Protein AF-A0A142EC89-F1 (afdb_monomer)

pLDDT: mean 81.49, std 15.32, range [24.72, 95.94]

Foldseek 3Di:
DDPPPPDQDDVVNLVLLQQQFPDDPPVVVLCCLQQVQLCLQLVLLCLLQVDNVSSNVRSVVRNVCSVRPRSSLVSVLVSVLLVLVLLLLLLVQLLVVVVPLVDASLRSLVVSLVVGGGPVSVLSVVLSVQLPPHDLVSNVVSLVVVCVVPVLCVLSNQLSVQSSCCSHVVDGPSVSSVVSSVVSVVVVVVLVVLLVVLVVVVVVLVVVSVVVSVVSVCVCVVCDVVRCNPVANNDPVSVVVSVVVVVVNVVVVVVSSVSNSPSRPRPPPD

Sequence (270 aa):
MAKKKRQTFNLDELNAYKKAFGNPLLKKEIFVSIAGPAIVSGGYVFILTYYWWLAAIFAIVGGIYGYRVSMPMNIKRVYEQQALYERNRFINYMTQILSDPSKTVVTALGIVADRAKGEFRDNLKKLRGTLMDATPNDVTKAFHDLKEKYPNDIVFDLYLEQLVTATIEGRASMDTLKNIKSWHNSLLDKQKMFIDKKKGFSKDFRLTALIGVGIVAVLTVSLGLPKFIDYFAHFWIGWVTSLIYLGAHFHYYRRYQKQIVDDDVMEVTV

Solvent-accessible surface area (backbone atoms only — not comparable to full-atom values): 14532 Å² total; per-residue (Å²): 137,80,82,80,70,88,72,76,74,49,74,64,56,57,49,47,57,38,61,33,58,74,56,76,78,57,68,65,60,57,46,48,37,19,48,46,41,11,50,52,41,13,48,53,44,23,76,55,40,72,39,67,68,60,12,51,54,36,18,50,53,21,27,53,45,10,55,69,49,49,38,56,52,53,50,51,48,54,40,54,54,50,52,50,52,52,51,50,51,44,48,52,48,43,46,57,48,52,68,40,85,90,48,50,62,65,60,36,41,52,60,45,23,73,72,42,64,37,52,62,16,54,51,37,47,52,42,42,62,54,56,74,82,45,51,71,67,51,42,50,49,48,54,47,63,57,40,67,76,46,76,86,39,64,59,60,44,58,49,50,54,49,50,46,47,23,61,70,71,72,55,62,61,63,66,57,48,50,50,47,38,53,50,45,52,50,52,50,51,53,46,50,54,49,52,54,52,45,53,49,54,52,50,50,54,50,48,54,51,51,50,53,54,50,52,52,50,51,53,32,63,76,58,33,63,70,51,30,42,63,67,28,28,72,25,71,68,34,46,54,53,46,50,54,50,52,50,52,51,50,52,50,51,53,52,50,57,52,63,69,60,64,75,64,84,79,70,76,83,123

Organism: Listeria monocytogenes (NCBI:txid1639)

Mean predicted aligned error: 8.98 Å

Structure (mmCIF, N/CA/C/O backbone):
data_AF-A0A142EC89-F1
#
_entry.id   AF-A0A142EC89-F1
#
loop_
_atom_site.group_PDB
_atom_site.id
_atom_site.type_symbol
_atom_site.label_atom_id
_atom_site.label_alt_id
_atom_site.label_comp_id
_atom_site.label_asym_id
_atom_site.label_entity_id
_atom_site.label_seq_id
_atom_site.pdbx_PDB_ins_code
_atom_site.Cartn_x
_atom_site.Cartn_y
_atom_site.Cartn_z
_atom_site.occupancy
_atom_site.B_iso_or_equiv
_atom_site.auth_seq_id
_atom_site.auth_comp_id
_atom_site.auth_asym_id
_atom_site.auth_atom_id
_atom_site.pdbx_PDB_model_num
ATOM 1 N N . MET A 1 1 ? 14.546 -8.913 17.917 1.00 27.28 1 MET A N 1
ATOM 2 C CA . MET A 1 1 ? 14.711 -8.742 16.455 1.00 27.28 1 MET A CA 1
ATOM 3 C C . MET A 1 1 ? 14.423 -10.061 15.742 1.00 27.28 1 MET A C 1
ATOM 5 O O . MET A 1 1 ? 15.307 -10.900 15.621 1.00 27.28 1 MET A O 1
ATOM 9 N N . ALA A 1 2 ? 13.181 -10.281 15.305 1.00 24.72 2 ALA A N 1
ATOM 10 C CA . ALA A 1 2 ? 12.836 -11.445 14.494 1.00 24.72 2 ALA A CA 1
ATOM 11 C C . ALA A 1 2 ? 13.025 -11.092 13.013 1.00 24.72 2 ALA A C 1
ATOM 13 O O . ALA A 1 2 ? 12.372 -10.200 12.478 1.00 24.72 2 ALA A O 1
ATOM 14 N N . LYS A 1 3 ? 13.954 -11.782 12.351 1.00 25.41 3 LYS A N 1
ATOM 15 C CA . LYS A 1 3 ? 14.215 -11.671 10.912 1.00 25.41 3 LYS A CA 1
ATOM 16 C C . LYS A 1 3 ? 12.919 -12.043 10.172 1.00 25.41 3 LYS A C 1
ATOM 18 O O . LYS A 1 3 ? 12.597 -13.225 10.076 1.00 25.41 3 LYS A O 1
ATOM 23 N N . LYS A 1 4 ? 12.157 -11.051 9.687 1.00 29.47 4 LYS A N 1
ATOM 24 C CA . LYS A 1 4 ? 10.908 -11.245 8.925 1.00 29.47 4 LYS A CA 1
ATOM 25 C C . LYS A 1 4 ? 11.247 -12.071 7.679 1.00 29.47 4 LYS A C 1
ATOM 27 O O . LYS A 1 4 ? 11.823 -11.570 6.711 1.00 29.47 4 LYS A O 1
ATOM 32 N N . LYS A 1 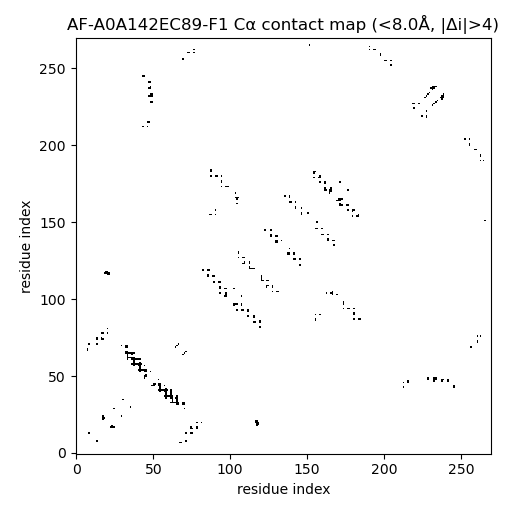5 ? 11.008 -13.384 7.759 1.00 27.16 5 LYS A N 1
ATOM 33 C CA . LYS A 1 5 ? 11.282 -14.355 6.693 1.00 27.16 5 LYS A CA 1
ATOM 34 C C . LYS A 1 5 ? 10.540 -13.857 5.451 1.00 27.16 5 LYS A C 1
ATOM 36 O O . LYS A 1 5 ? 9.360 -13.531 5.540 1.00 27.16 5 LYS A O 1
ATOM 41 N N 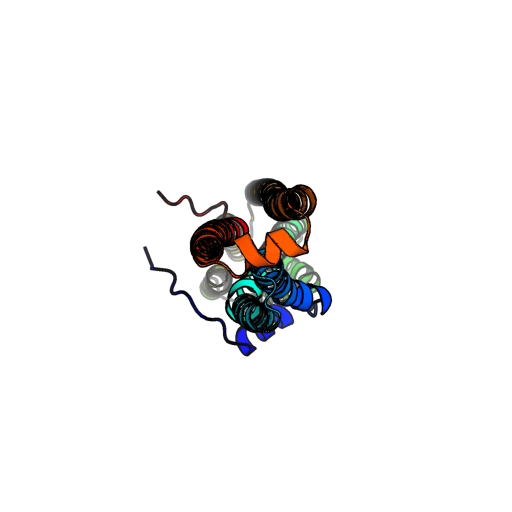. ARG A 1 6 ? 11.222 -13.758 4.305 1.00 34.22 6 ARG A N 1
ATOM 42 C CA . ARG A 1 6 ? 10.575 -13.476 3.013 1.00 34.22 6 ARG A CA 1
ATOM 43 C C . ARG A 1 6 ? 9.647 -14.647 2.684 1.00 34.22 6 ARG A C 1
ATOM 45 O O . ARG A 1 6 ? 10.067 -15.593 2.029 1.00 34.22 6 ARG A O 1
ATOM 52 N N . GLN A 1 7 ? 8.426 -14.612 3.204 1.00 37.16 7 GLN A N 1
ATOM 53 C CA . GLN A 1 7 ? 7.377 -15.555 2.850 1.00 37.16 7 GLN A CA 1
ATOM 54 C C . GLN A 1 7 ? 6.962 -15.256 1.413 1.00 37.16 7 GLN A C 1
ATOM 56 O O . GLN A 1 7 ? 6.435 -14.189 1.101 1.00 37.16 7 GLN A O 1
ATOM 61 N N . THR A 1 8 ? 7.262 -16.187 0.513 1.00 38.16 8 THR A N 1
ATOM 62 C CA . THR A 1 8 ? 6.583 -16.274 -0.776 1.00 38.16 8 THR A CA 1
ATOM 63 C C . THR A 1 8 ? 5.144 -16.665 -0.479 1.00 38.16 8 THR A C 1
ATOM 65 O O . THR A 1 8 ? 4.875 -17.836 -0.225 1.00 38.16 8 THR A O 1
ATOM 68 N N . PHE A 1 9 ? 4.258 -15.673 -0.418 1.00 47.44 9 PHE A N 1
ATOM 69 C CA . PHE A 1 9 ? 2.838 -15.888 -0.151 1.00 47.44 9 PHE A CA 1
ATOM 70 C C . PHE A 1 9 ? 2.254 -16.865 -1.170 1.00 47.44 9 PHE A C 1
ATOM 72 O O . PHE A 1 9 ? 2.438 -16.692 -2.380 1.00 47.44 9 PHE A O 1
ATOM 79 N N . ASN A 1 10 ? 1.566 -17.892 -0.675 1.00 52.81 10 ASN A N 1
ATOM 80 C CA . ASN A 1 10 ? 0.901 -18.872 -1.526 1.00 52.81 10 ASN A CA 1
ATOM 81 C C . ASN A 1 10 ? -0.405 -18.272 -2.076 1.00 52.81 10 ASN A C 1
ATOM 83 O O . ASN A 1 10 ? -1.009 -17.408 -1.435 1.00 52.81 10 ASN A O 1
ATOM 87 N N . LEU A 1 11 ? -0.853 -18.693 -3.263 1.00 53.09 11 LEU A N 1
ATOM 88 C CA . LEU A 1 11 ? -2.003 -18.075 -3.948 1.00 53.09 11 LEU A CA 1
ATOM 89 C C . LEU A 1 11 ? -3.274 -18.039 -3.080 1.00 53.09 11 LEU A C 1
ATOM 91 O O . LEU A 1 11 ? -4.076 -17.107 -3.173 1.00 53.09 11 LEU A O 1
ATOM 95 N N . ASP A 1 12 ? -3.412 -19.036 -2.210 1.00 50.81 12 ASP A N 1
ATOM 96 C CA . ASP A 1 12 ? -4.522 -19.191 -1.277 1.00 50.81 12 ASP A CA 1
ATOM 97 C C . ASP A 1 12 ? -4.475 -18.181 -0.128 1.00 50.81 12 ASP A C 1
ATOM 99 O O . ASP A 1 12 ? -5.512 -17.631 0.231 1.00 50.81 12 ASP A O 1
ATOM 103 N N . GLU A 1 13 ? -3.290 -17.838 0.384 1.00 54.75 13 GLU A N 1
ATOM 104 C CA . GLU A 1 13 ? -3.123 -16.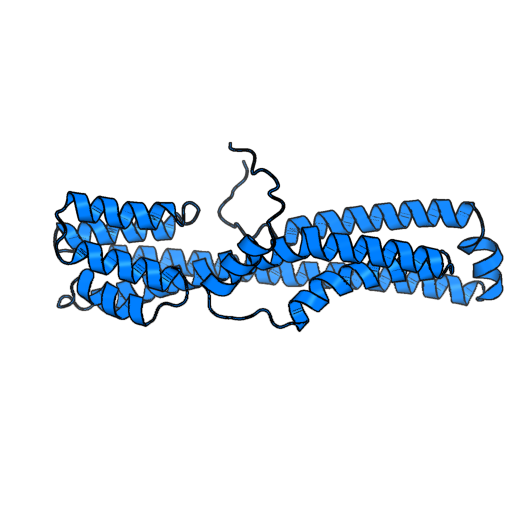770 1.381 1.00 54.75 13 GLU A CA 1
ATOM 105 C C . GLU A 1 13 ? -3.462 -15.415 0.762 1.00 54.75 13 GLU A C 1
ATOM 107 O O . GLU A 1 13 ? -4.202 -14.622 1.339 1.00 54.75 13 GLU A O 1
ATOM 112 N N . LEU A 1 14 ? -2.998 -15.171 -0.467 1.00 57.47 14 LEU A N 1
ATOM 113 C CA . LEU A 1 14 ? -3.379 -13.986 -1.233 1.00 57.47 14 LEU A CA 1
ATOM 114 C C . LEU A 1 14 ? -4.896 -13.911 -1.438 1.00 57.47 14 LEU A C 1
ATOM 116 O O . LEU A 1 14 ? -5.468 -12.828 -1.348 1.00 57.47 14 LEU A O 1
ATOM 120 N N . ASN A 1 15 ? -5.556 -15.026 -1.742 1.00 59.94 15 ASN A N 1
ATOM 121 C CA . ASN A 1 15 ? -7.008 -15.064 -1.900 1.00 59.94 15 ASN A CA 1
ATOM 122 C C . ASN A 1 15 ? -7.747 -14.915 -0.563 1.00 59.94 15 ASN A C 1
ATOM 124 O O . ASN A 1 15 ? -8.785 -14.253 -0.534 1.00 59.94 15 ASN A O 1
ATOM 128 N N . ALA A 1 16 ? -7.190 -15.421 0.537 1.00 59.16 16 ALA A N 1
ATOM 129 C CA . ALA A 1 16 ? -7.704 -15.217 1.887 1.00 59.16 16 ALA A CA 1
ATOM 130 C C . ALA A 1 16 ? -7.629 -13.739 2.304 1.00 59.16 16 ALA A C 1
ATOM 132 O O . ALA A 1 16 ? -8.653 -13.173 2.684 1.00 59.16 16 ALA A O 1
ATOM 133 N N . TYR A 1 17 ? -6.481 -13.075 2.109 1.00 60.28 17 TYR A N 1
ATOM 134 C CA . TYR A 1 17 ? -6.317 -11.635 2.366 1.00 60.28 17 TYR A CA 1
ATOM 135 C C . TYR A 1 17 ? -7.301 -10.773 1.564 1.00 60.28 17 TYR A C 1
ATOM 137 O O . TYR A 1 17 ? -7.755 -9.733 2.033 1.00 60.28 17 TYR A O 1
ATOM 145 N N . LYS A 1 18 ? -7.677 -11.206 0.357 1.00 65.06 18 LYS A N 1
ATOM 146 C CA . LYS A 1 18 ? -8.650 -10.490 -0.486 1.00 65.06 18 LYS A CA 1
ATOM 147 C C . LYS A 1 18 ? -10.091 -10.742 -0.069 1.00 65.06 18 LYS A C 1
ATOM 149 O O . LYS A 1 18 ? -10.893 -9.812 -0.031 1.00 65.06 18 LYS A O 1
ATOM 154 N N . LYS A 1 19 ? -10.433 -11.997 0.240 1.00 63.78 19 LYS A N 1
ATOM 155 C CA . LYS A 1 19 ? -11.770 -12.363 0.723 1.00 63.78 19 LYS A CA 1
ATOM 156 C C . LYS A 1 19 ? -12.063 -11.680 2.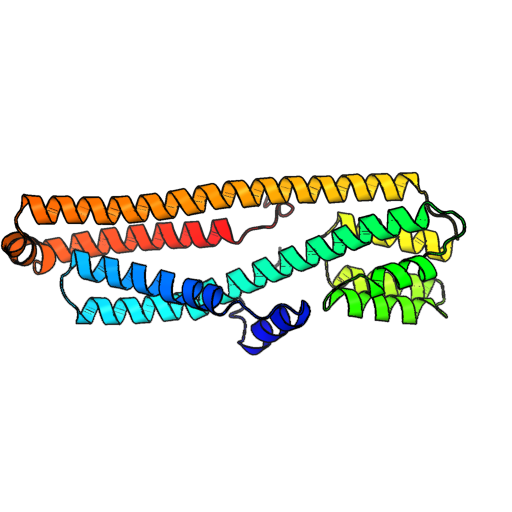059 1.00 63.78 19 LYS A C 1
ATOM 158 O O . LYS A 1 19 ? -13.199 -11.275 2.288 1.00 63.78 19 LYS A O 1
ATOM 163 N N . ALA A 1 20 ? -11.025 -11.473 2.870 1.00 62.59 20 ALA A N 1
ATOM 164 C CA . ALA A 1 20 ? -11.104 -10.836 4.172 1.00 62.59 20 ALA A CA 1
ATOM 165 C C . ALA A 1 20 ? -11.692 -9.420 4.160 1.00 62.59 20 ALA A C 1
ATOM 167 O O . ALA A 1 20 ? -12.181 -9.027 5.198 1.00 62.59 20 ALA A O 1
ATOM 168 N N . PHE A 1 21 ? -11.720 -8.655 3.060 1.00 54.59 21 PHE A N 1
ATOM 169 C CA . PHE A 1 21 ? -12.354 -7.317 3.043 1.00 54.59 21 PHE A CA 1
ATOM 170 C C . PHE A 1 21 ? -13.410 -7.116 1.944 1.00 54.59 21 PHE A C 1
ATOM 172 O O . PHE A 1 21 ? -13.897 -6.004 1.743 1.00 54.59 21 PHE A O 1
ATOM 179 N N . GLY A 1 22 ? -13.827 -8.189 1.263 1.00 52.31 22 GLY A N 1
ATOM 180 C CA . GLY A 1 22 ? -15.005 -8.186 0.383 1.00 52.31 22 GLY A CA 1
ATOM 181 C C . GLY A 1 22 ? -14.878 -7.415 -0.938 1.00 52.31 22 GLY A C 1
ATOM 182 O O . GLY A 1 22 ? -15.835 -7.399 -1.706 1.00 52.31 22 GLY A O 1
ATOM 183 N N . ASN A 1 23 ? -13.722 -6.821 -1.245 1.00 52.44 23 ASN A N 1
ATOM 184 C CA . ASN A 1 23 ? -13.476 -6.187 -2.539 1.00 52.44 23 ASN A CA 1
ATOM 185 C C . ASN A 1 23 ? -12.664 -7.134 -3.437 1.00 52.44 23 ASN A C 1
ATOM 187 O O . ASN A 1 23 ? -11.475 -7.345 -3.175 1.00 52.44 23 ASN A O 1
ATOM 191 N N . PRO A 1 24 ? -13.261 -7.721 -4.496 1.00 49.72 24 PRO A N 1
ATOM 192 C CA . PRO A 1 24 ? -12.494 -8.484 -5.467 1.00 49.72 24 PRO A CA 1
ATOM 193 C C . PRO A 1 24 ? -11.466 -7.557 -6.112 1.00 49.72 24 PRO A C 1
ATOM 195 O O . PRO A 1 24 ? -11.750 -6.390 -6.388 1.00 49.72 24 PRO A O 1
ATOM 198 N N . LEU A 1 25 ? -10.266 -8.081 -6.363 1.00 50.69 25 LEU A N 1
ATOM 199 C CA . LEU A 1 25 ? -9.259 -7.361 -7.130 1.00 50.69 25 LEU A CA 1
ATOM 200 C C . LEU A 1 25 ? -9.895 -6.838 -8.414 1.00 50.69 25 LEU A C 1
ATOM 202 O O . LEU A 1 25 ? -10.401 -7.617 -9.229 1.00 50.69 25 LEU A O 1
ATOM 206 N N . LEU A 1 26 ? -9.810 -5.527 -8.629 1.00 55.59 26 LEU A N 1
ATOM 207 C CA . LEU A 1 26 ? -9.984 -4.985 -9.964 1.00 55.59 26 LEU A CA 1
ATOM 208 C C . LEU A 1 26 ? -8.970 -5.731 -10.832 1.00 55.59 26 LEU A C 1
ATOM 210 O O . LEU A 1 26 ? -7.766 -5.593 -10.630 1.00 55.59 26 LEU A O 1
ATOM 214 N N . LYS A 1 27 ? -9.437 -6.557 -11.780 1.00 58.34 27 LYS A N 1
ATOM 215 C CA . LYS A 1 27 ? -8.577 -7.321 -12.710 1.00 58.34 27 LYS A CA 1
ATOM 216 C C . LYS A 1 27 ? -7.477 -6.435 -13.316 1.00 58.34 27 LYS A C 1
ATOM 218 O O . LYS A 1 27 ? -6.367 -6.890 -13.563 1.00 58.34 27 LYS A O 1
ATOM 223 N N . LYS A 1 28 ? -7.782 -5.141 -13.453 1.00 61.62 28 LYS A N 1
ATOM 224 C CA . LYS A 1 28 ? -6.879 -4.051 -13.821 1.00 61.62 28 LYS A CA 1
ATOM 225 C C . LYS A 1 28 ? -5.645 -3.913 -12.916 1.00 61.62 28 LYS A C 1
ATOM 227 O O . LYS A 1 28 ? -4.557 -3.748 -13.442 1.00 61.62 28 LYS A O 1
ATOM 232 N N . GLU A 1 29 ? -5.762 -3.990 -11.594 1.00 64.38 29 GLU A N 1
ATOM 233 C CA . GLU A 1 29 ? -4.625 -3.837 -10.666 1.00 64.38 29 GLU A CA 1
ATOM 234 C C . GLU A 1 29 ? -3.687 -5.049 -10.680 1.00 64.38 29 GLU A C 1
ATOM 236 O O . GLU A 1 29 ? -2.465 -4.891 -10.627 1.00 64.38 29 GLU A O 1
ATOM 241 N N . ILE A 1 30 ? -4.250 -6.254 -10.829 1.00 65.06 30 ILE A N 1
ATOM 242 C CA . ILE A 1 30 ? -3.478 -7.488 -11.055 1.00 65.06 30 ILE A CA 1
ATOM 243 C C . ILE A 1 30 ? -2.706 -7.369 -12.357 1.00 65.06 30 ILE A C 1
ATOM 245 O O . ILE A 1 30 ? -1.495 -7.575 -12.396 1.00 65.06 30 ILE A O 1
ATOM 249 N N . PHE A 1 31 ? -3.429 -7.008 -13.416 1.00 69.44 31 PHE A N 1
ATOM 250 C CA . PHE A 1 31 ? -2.867 -6.877 -14.741 1.00 69.44 31 PHE A CA 1
ATOM 251 C C . PHE A 1 31 ? -1.752 -5.834 -14.745 1.00 69.44 31 PHE A C 1
ATOM 253 O O . PHE A 1 31 ? -0.667 -6.127 -15.215 1.00 69.44 31 PHE A O 1
ATOM 260 N N . VAL A 1 32 ? -1.946 -4.668 -14.125 1.00 71.12 32 VAL A N 1
ATOM 261 C CA . VAL A 1 32 ? -0.910 -3.625 -14.035 1.00 71.12 32 VAL A CA 1
ATOM 262 C C . VAL A 1 32 ? 0.303 -4.078 -13.210 1.00 71.12 32 VAL A C 1
ATOM 264 O O . VAL A 1 32 ? 1.432 -3.762 -13.583 1.00 71.12 32 VAL A O 1
ATOM 267 N N . SER A 1 33 ? 0.108 -4.849 -12.136 1.00 70.38 33 SER A N 1
ATOM 268 C CA . SER A 1 33 ? 1.210 -5.340 -11.287 1.00 70.38 33 SER A CA 1
ATOM 269 C C . SER A 1 33 ? 2.085 -6.402 -11.969 1.00 70.38 33 SER A C 1
ATOM 271 O O . SER A 1 33 ? 3.240 -6.572 -11.587 1.00 70.38 33 SER A O 1
ATOM 273 N N . ILE A 1 34 ? 1.557 -7.101 -12.980 1.00 80.06 34 ILE A N 1
ATOM 274 C CA . ILE A 1 34 ? 2.273 -8.135 -13.748 1.00 80.06 34 ILE A CA 1
ATOM 275 C C . ILE A 1 34 ? 2.753 -7.585 -15.097 1.00 80.06 34 ILE A C 1
ATOM 277 O O . ILE A 1 34 ? 3.928 -7.704 -15.440 1.00 80.06 34 ILE A O 1
ATOM 281 N N . ALA A 1 35 ? 1.857 -6.943 -15.848 1.00 81.44 35 ALA A N 1
ATOM 282 C CA . ALA A 1 35 ? 2.141 -6.377 -17.159 1.00 81.44 35 ALA A CA 1
ATOM 283 C C . ALA A 1 35 ? 3.092 -5.181 -17.071 1.00 81.44 35 ALA A C 1
ATOM 285 O O . ALA A 1 35 ? 3.926 -5.022 -17.950 1.00 81.44 35 ALA A O 1
ATOM 286 N N . GLY A 1 36 ? 3.025 -4.366 -16.011 1.00 82.25 36 GLY A N 1
ATOM 287 C CA . GLY A 1 36 ? 3.939 -3.237 -15.822 1.00 82.25 36 GLY A CA 1
ATOM 288 C C . GLY A 1 36 ? 5.411 -3.672 -15.830 1.00 82.25 36 GLY A C 1
ATOM 289 O O . GLY A 1 36 ? 6.158 -3.230 -16.701 1.00 82.25 36 GLY A O 1
ATOM 290 N N . PRO A 1 37 ? 5.834 -4.574 -14.924 1.00 84.75 37 PRO A N 1
ATOM 291 C CA . PRO A 1 37 ? 7.187 -5.126 -14.931 1.00 84.75 37 PRO A CA 1
ATOM 292 C C . PRO A 1 37 ? 7.567 -5.820 -16.244 1.00 84.75 37 PRO A C 1
ATOM 294 O O . PRO A 1 37 ? 8.690 -5.629 -16.696 1.00 84.75 37 PRO A O 1
ATOM 297 N N . ALA A 1 38 ? 6.648 -6.565 -16.872 1.00 87.00 38 ALA A N 1
ATOM 298 C CA . ALA A 1 38 ? 6.894 -7.255 -18.143 1.00 87.00 38 ALA A CA 1
ATOM 299 C C . ALA A 1 38 ? 7.124 -6.295 -19.324 1.00 87.00 38 ALA A C 1
ATOM 301 O O . ALA A 1 38 ? 8.046 -6.488 -20.113 1.00 87.00 38 ALA A O 1
ATOM 302 N N . ILE A 1 39 ? 6.302 -5.247 -19.442 1.00 86.69 39 ILE A N 1
ATOM 303 C CA . ILE A 1 39 ? 6.414 -4.233 -20.500 1.00 86.69 39 ILE A CA 1
ATOM 304 C C . ILE A 1 39 ? 7.692 -3.422 -20.309 1.00 86.69 39 ILE A C 1
ATOM 306 O O . ILE A 1 39 ? 8.400 -3.170 -21.278 1.00 86.69 39 ILE A O 1
ATOM 310 N N . VAL A 1 40 ? 8.012 -3.034 -19.072 1.00 86.25 40 VAL A N 1
ATOM 311 C CA . VAL A 1 40 ? 9.234 -2.275 -18.785 1.00 86.25 40 VAL A CA 1
ATOM 312 C C . VAL A 1 40 ? 10.467 -3.126 -19.089 1.00 86.25 40 VAL A C 1
ATOM 314 O O . VAL A 1 40 ? 11.337 -2.673 -19.826 1.00 86.25 40 VAL A O 1
ATOM 317 N N . SER A 1 41 ? 10.545 -4.367 -18.595 1.00 87.94 41 SER A N 1
ATOM 318 C CA . SER A 1 41 ? 11.715 -5.223 -18.832 1.00 87.94 41 SER A CA 1
ATOM 319 C C . SER A 1 41 ? 11.880 -5.593 -20.307 1.00 87.94 41 SER A C 1
ATOM 321 O O . SER A 1 41 ? 12.971 -5.439 -20.852 1.00 87.94 41 SER A O 1
ATOM 323 N N . GLY A 1 42 ? 10.807 -6.036 -20.966 1.00 90.25 42 GLY A N 1
ATOM 324 C CA . GLY A 1 42 ? 10.833 -6.393 -22.383 1.00 90.25 42 GLY A CA 1
ATOM 325 C C . GLY A 1 42 ? 11.086 -5.187 -23.283 1.00 90.25 42 GLY A C 1
ATOM 326 O O . GLY A 1 42 ? 11.912 -5.260 -24.187 1.00 90.25 42 GLY A O 1
ATOM 327 N N . GLY A 1 43 ? 10.432 -4.058 -23.003 1.00 90.25 43 GLY A N 1
ATOM 328 C CA . GLY A 1 43 ? 10.561 -2.826 -23.779 1.00 90.25 43 GLY A CA 1
ATOM 329 C C . GLY A 1 43 ? 11.968 -2.238 -23.727 1.00 90.25 43 GLY A C 1
ATOM 330 O O . GLY A 1 43 ? 12.518 -1.894 -24.770 1.00 90.25 43 GLY A O 1
ATOM 331 N N . TYR A 1 44 ? 12.591 -2.186 -22.546 1.00 89.62 44 TYR A N 1
ATOM 332 C CA . TYR A 1 44 ? 13.977 -1.725 -22.431 1.00 89.62 44 TYR A CA 1
ATOM 333 C C . TYR A 1 44 ? 14.961 -2.638 -23.158 1.00 89.62 44 TYR A C 1
ATOM 335 O O . TYR A 1 44 ? 15.839 -2.148 -23.863 1.00 89.62 44 TYR A O 1
ATOM 343 N N . VAL A 1 45 ? 14.810 -3.957 -23.023 1.00 90.88 45 VAL A N 1
ATOM 344 C CA . VAL A 1 45 ? 15.675 -4.915 -23.724 1.00 90.88 45 VAL A CA 1
ATOM 345 C C . VAL A 1 45 ? 15.493 -4.806 -25.235 1.00 90.88 45 VAL A C 1
ATOM 347 O O . VAL A 1 45 ? 16.482 -4.815 -25.965 1.00 90.88 45 VAL A O 1
ATOM 350 N N . PHE A 1 46 ? 14.258 -4.627 -25.706 1.00 91.31 46 PHE A N 1
ATOM 351 C CA . PHE A 1 46 ? 13.976 -4.429 -27.123 1.00 91.31 46 PHE A CA 1
ATOM 352 C C . PHE A 1 46 ? 14.630 -3.160 -27.668 1.00 91.31 46 PHE A C 1
ATOM 354 O O . PHE A 1 46 ? 15.346 -3.223 -28.656 1.00 91.31 46 PHE A O 1
ATOM 361 N N . ILE A 1 47 ? 14.429 -2.018 -27.012 1.00 89.94 47 ILE A N 1
ATOM 362 C CA . ILE A 1 47 ? 14.930 -0.722 -27.493 1.00 89.94 47 ILE A CA 1
ATOM 363 C C . ILE A 1 47 ? 16.470 -0.665 -27.484 1.00 89.94 47 ILE A C 1
ATOM 365 O O . ILE A 1 47 ? 17.066 0.014 -28.316 1.00 89.94 47 ILE A O 1
ATOM 369 N N . LEU A 1 48 ? 17.123 -1.389 -26.570 1.00 88.06 48 LEU A N 1
ATOM 370 C CA . LEU A 1 48 ? 18.585 -1.437 -26.476 1.00 88.06 48 LEU A CA 1
ATOM 371 C C . LEU A 1 48 ? 19.232 -2.418 -27.464 1.00 88.06 48 LEU A C 1
ATOM 373 O O . LEU A 1 48 ? 20.331 -2.153 -27.941 1.00 88.06 48 LEU A O 1
ATOM 377 N N . THR A 1 49 ? 18.578 -3.545 -27.760 1.00 88.25 49 THR A N 1
ATOM 378 C CA . THR A 1 49 ? 19.198 -4.652 -28.517 1.00 88.25 49 THR A CA 1
ATOM 379 C C . THR A 1 49 ? 18.560 -4.924 -29.876 1.00 88.25 49 THR A C 1
ATOM 381 O O . THR A 1 49 ? 19.159 -5.619 -30.685 1.00 88.25 49 THR A O 1
ATOM 384 N N . TYR A 1 50 ? 17.346 -4.424 -30.123 1.00 88.44 50 TYR A N 1
ATOM 385 C CA . TYR A 1 50 ? 16.504 -4.703 -31.295 1.00 88.44 50 TYR A CA 1
ATOM 386 C C . TYR A 1 50 ? 16.226 -6.195 -31.581 1.00 88.44 50 TYR A C 1
ATOM 388 O O . TYR A 1 50 ? 15.586 -6.537 -32.576 1.00 88.44 50 TYR A O 1
ATOM 396 N N . TYR A 1 51 ? 16.583 -7.098 -30.661 1.00 90.19 51 TYR A N 1
ATOM 397 C CA . TYR A 1 51 ? 16.240 -8.516 -30.731 1.00 90.19 51 TYR A CA 1
ATOM 398 C C . TYR A 1 51 ? 14.893 -8.793 -30.061 1.00 90.19 51 TYR A C 1
ATOM 400 O O . TYR A 1 51 ? 14.764 -8.819 -28.833 1.00 90.19 51 TYR A O 1
ATOM 408 N N . TRP A 1 52 ? 13.877 -9.079 -30.876 1.00 89.44 52 TRP A N 1
ATOM 409 C CA . TRP A 1 52 ? 12.525 -9.382 -30.393 1.00 89.44 52 TRP A CA 1
ATOM 410 C C . TRP A 1 52 ? 12.474 -10.619 -29.475 1.00 89.44 52 TRP A C 1
ATOM 412 O O . TRP A 1 52 ? 11.713 -10.643 -28.509 1.00 89.44 52 TRP A O 1
ATOM 422 N N . TRP A 1 53 ? 13.310 -11.631 -29.733 1.00 90.88 53 TRP A N 1
ATOM 423 C CA . TRP A 1 53 ? 13.348 -12.862 -28.939 1.00 90.88 53 TRP A CA 1
ATOM 424 C C . TRP A 1 53 ? 13.953 -12.627 -27.544 1.00 90.88 53 TRP A C 1
ATOM 426 O O . TRP A 1 53 ? 13.433 -13.150 -26.558 1.00 90.88 53 TRP A O 1
ATOM 436 N N . LEU A 1 54 ? 14.983 -11.775 -27.429 1.00 90.12 54 LEU A N 1
ATOM 437 C CA . LEU A 1 54 ? 15.530 -11.349 -26.133 1.00 90.12 54 LEU A CA 1
ATOM 438 C C . LEU A 1 54 ? 14.497 -10.546 -25.343 1.00 90.12 54 LEU A C 1
ATOM 440 O O . LEU A 1 54 ? 14.290 -10.797 -24.155 1.00 90.12 54 LEU A O 1
ATOM 444 N N . ALA A 1 55 ? 13.798 -9.627 -26.010 1.00 92.50 55 ALA A N 1
ATOM 445 C CA . ALA A 1 55 ? 12.721 -8.861 -25.397 1.00 92.50 55 ALA A CA 1
ATOM 446 C C . ALA A 1 55 ? 11.609 -9.767 -24.845 1.00 92.50 55 ALA A C 1
ATOM 448 O O . ALA A 1 55 ? 11.145 -9.552 -23.726 1.00 92.50 55 ALA A O 1
ATOM 449 N N . ALA A 1 56 ? 11.226 -10.815 -25.582 1.00 92.50 56 ALA A N 1
ATOM 450 C CA . ALA A 1 56 ? 10.229 -11.785 -25.137 1.00 92.50 56 ALA A CA 1
ATOM 451 C C . ALA A 1 56 ? 10.677 -12.544 -23.874 1.00 92.50 56 ALA A C 1
ATOM 453 O O . ALA A 1 56 ? 9.910 -12.641 -22.915 1.00 92.50 56 ALA A O 1
ATOM 454 N N . ILE A 1 57 ? 11.929 -13.017 -23.824 1.00 92.94 57 ILE A N 1
ATOM 455 C CA . ILE A 1 57 ? 12.485 -13.696 -22.640 1.00 92.94 57 ILE A CA 1
ATOM 456 C C . ILE A 1 57 ? 12.431 -12.771 -21.419 1.00 92.94 57 ILE A C 1
ATOM 458 O O . ILE A 1 57 ? 11.929 -13.154 -20.360 1.00 92.94 57 ILE A O 1
ATOM 462 N N . PHE A 1 58 ? 12.897 -11.530 -21.559 1.00 91.62 58 PHE A N 1
ATOM 463 C CA . PHE A 1 58 ? 12.913 -10.579 -20.447 1.00 91.62 58 PHE A CA 1
ATOM 464 C C . PHE A 1 58 ? 11.520 -10.082 -20.055 1.00 91.62 58 PHE A C 1
ATOM 466 O O . PHE A 1 58 ? 11.296 -9.796 -18.876 1.00 91.62 58 PHE A O 1
ATOM 473 N N . ALA A 1 59 ? 10.564 -10.027 -20.985 1.00 91.31 59 ALA A N 1
ATOM 474 C CA . ALA A 1 59 ? 9.162 -9.765 -20.673 1.00 91.31 59 ALA A CA 1
ATOM 475 C C . ALA A 1 59 ? 8.565 -10.891 -19.814 1.00 91.31 59 ALA A C 1
ATOM 477 O O . ALA A 1 59 ? 7.911 -10.611 -18.809 1.00 91.31 59 ALA A O 1
ATOM 478 N N . ILE A 1 60 ? 8.852 -12.158 -20.143 1.00 92.75 60 ILE A N 1
ATOM 479 C CA . ILE A 1 60 ? 8.425 -13.317 -19.343 1.00 92.75 60 ILE A CA 1
ATOM 480 C C . ILE A 1 60 ? 9.048 -13.256 -17.944 1.00 92.75 60 ILE A C 1
ATOM 482 O O . ILE A 1 60 ? 8.331 -13.367 -16.948 1.00 92.75 60 ILE A O 1
ATOM 486 N N . VAL A 1 61 ? 10.359 -13.015 -17.842 1.00 91.06 61 VAL A N 1
ATOM 487 C CA . VAL A 1 61 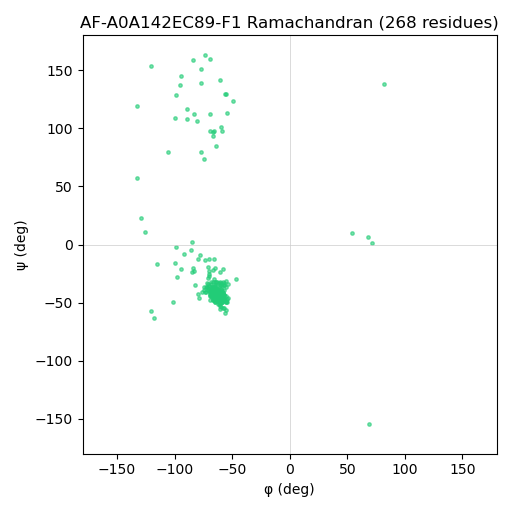? 11.051 -12.878 -16.547 1.00 91.06 61 VAL A CA 1
ATOM 488 C C . VAL A 1 61 ? 10.461 -11.729 -15.720 1.00 91.06 61 VAL A C 1
ATOM 490 O O . VAL A 1 61 ? 10.199 -11.897 -14.527 1.00 91.06 61 VAL A O 1
ATOM 493 N N . GLY A 1 62 ? 10.189 -10.582 -16.349 1.00 88.38 62 GLY A N 1
ATOM 494 C CA . GLY A 1 62 ? 9.534 -9.438 -15.713 1.00 88.38 62 GLY A CA 1
ATOM 495 C C . GLY A 1 62 ? 8.125 -9.766 -15.221 1.00 88.38 62 GLY A C 1
ATOM 496 O O . GLY A 1 62 ? 7.779 -9.436 -14.088 1.00 88.38 62 GLY A O 1
ATOM 497 N N . GLY A 1 63 ? 7.335 -10.489 -16.017 1.00 88.25 63 GLY A N 1
ATOM 498 C CA . GLY A 1 63 ? 6.005 -10.962 -15.632 1.00 88.25 63 GLY A CA 1
ATOM 499 C C . GLY A 1 63 ? 6.041 -11.931 -14.448 1.00 88.25 63 GLY A C 1
ATOM 500 O O . GLY A 1 63 ? 5.285 -11.758 -13.490 1.00 88.25 63 GLY A O 1
ATOM 501 N N . ILE A 1 64 ? 6.968 -12.897 -14.451 1.00 88.25 64 ILE A N 1
ATOM 502 C CA . ILE A 1 64 ? 7.183 -13.825 -13.327 1.00 88.25 64 ILE A CA 1
ATOM 503 C C . ILE A 1 64 ? 7.553 -13.049 -12.059 1.00 88.25 64 ILE A C 1
ATOM 505 O O . ILE A 1 64 ? 7.023 -13.335 -10.982 1.00 88.25 64 ILE A O 1
ATOM 509 N N . TYR A 1 65 ? 8.428 -12.047 -12.172 1.00 86.06 65 TYR A N 1
ATOM 510 C CA . TYR A 1 65 ? 8.784 -11.180 -11.052 1.00 86.06 65 TYR A CA 1
ATOM 511 C C . TYR A 1 65 ? 7.576 -10.385 -10.537 1.00 86.06 65 TYR A C 1
ATOM 513 O O . TYR A 1 65 ? 7.320 -10.355 -9.330 1.00 86.06 65 TYR A O 1
ATOM 521 N N . GLY A 1 66 ? 6.803 -9.773 -11.438 1.00 83.94 66 GLY A N 1
ATOM 522 C CA . GLY A 1 66 ? 5.587 -9.036 -11.097 1.00 83.94 66 GLY A CA 1
ATOM 523 C C . GLY A 1 66 ? 4.586 -9.908 -10.341 1.00 83.94 66 GLY A C 1
ATOM 524 O O . GLY A 1 66 ? 4.069 -9.504 -9.302 1.00 83.94 66 GLY A O 1
ATOM 525 N N . TYR A 1 67 ? 4.401 -11.145 -10.795 1.00 82.81 67 TYR A N 1
ATOM 526 C CA . TYR A 1 67 ? 3.512 -12.117 -10.171 1.00 82.81 67 TYR A CA 1
ATOM 527 C C . TYR A 1 67 ? 4.012 -12.622 -8.808 1.00 82.81 67 TYR A C 1
ATOM 529 O O . TYR A 1 67 ? 3.251 -12.639 -7.844 1.00 82.81 67 TYR A O 1
ATOM 537 N N . ARG A 1 68 ? 5.287 -13.018 -8.692 1.00 82.25 68 ARG A N 1
ATOM 538 C CA . ARG A 1 68 ? 5.809 -13.629 -7.453 1.00 82.25 68 ARG A CA 1
ATOM 539 C C . ARG A 1 68 ? 6.229 -12.635 -6.380 1.00 82.25 68 ARG A C 1
ATOM 541 O O . ARG A 1 68 ? 6.314 -13.018 -5.218 1.00 82.25 68 ARG A O 1
ATOM 548 N N . VAL A 1 69 ? 6.543 -11.396 -6.752 1.00 80.31 69 VAL A N 1
ATOM 549 C CA . VAL A 1 69 ? 7.100 -10.405 -5.822 1.00 80.31 69 VAL A CA 1
ATOM 550 C C . VAL A 1 69 ? 6.207 -9.179 -5.723 1.00 80.31 69 VAL A C 1
ATOM 552 O O . VAL A 1 69 ? 5.762 -8.856 -4.629 1.00 80.31 69 VAL A O 1
ATOM 555 N N . SER A 1 70 ? 5.912 -8.499 -6.833 1.00 76.06 70 SER A N 1
ATOM 556 C CA . SER A 1 70 ? 5.191 -7.217 -6.773 1.00 76.06 70 SER A CA 1
ATOM 557 C C . SER A 1 70 ? 3.728 -7.387 -6.342 1.00 76.06 70 SER A C 1
ATOM 559 O O . SER A 1 70 ? 3.244 -6.675 -5.465 1.00 76.06 70 SER A O 1
ATOM 561 N N . MET A 1 71 ? 3.038 -8.384 -6.895 1.00 76.62 71 MET A N 1
ATOM 562 C CA . MET A 1 71 ? 1.635 -8.675 -6.605 1.00 76.62 71 MET A CA 1
ATOM 563 C C . MET A 1 71 ? 1.354 -9.018 -5.128 1.00 76.62 71 MET A C 1
ATOM 565 O O . MET A 1 71 ? 0.517 -8.330 -4.536 1.00 76.62 71 MET A O 1
ATOM 569 N N . PRO A 1 72 ? 2.006 -10.016 -4.491 1.00 75.06 72 PRO A N 1
ATOM 570 C CA . PRO A 1 72 ? 1.758 -10.315 -3.075 1.00 75.06 72 PRO A CA 1
ATOM 571 C C . PRO A 1 72 ? 2.046 -9.138 -2.164 1.00 75.06 72 PRO A C 1
ATOM 573 O O . PRO A 1 72 ? 1.326 -8.898 -1.199 1.00 75.06 72 PRO A O 1
ATOM 576 N N . MET A 1 73 ? 3.063 -8.367 -2.515 1.00 75.19 73 MET A N 1
ATOM 577 C CA . MET A 1 73 ? 3.478 -7.213 -1.752 1.00 75.19 73 MET A CA 1
ATOM 578 C C . MET A 1 73 ? 2.433 -6.089 -1.806 1.00 75.19 73 MET A C 1
ATOM 580 O O . MET A 1 73 ? 2.046 -5.568 -0.763 1.00 75.19 73 MET A O 1
ATOM 584 N N . ASN A 1 74 ? 1.885 -5.793 -2.989 1.00 75.00 74 ASN A N 1
ATOM 585 C CA . ASN A 1 74 ? 0.782 -4.839 -3.148 1.00 75.00 74 ASN A CA 1
ATOM 586 C C . ASN A 1 74 ? -0.491 -5.293 -2.420 1.00 75.00 74 ASN A C 1
ATOM 588 O O . ASN A 1 74 ? -1.159 -4.481 -1.786 1.00 75.00 74 ASN A O 1
ATOM 592 N N . ILE A 1 75 ? -0.823 -6.583 -2.493 1.00 76.50 75 ILE A N 1
ATOM 593 C CA . ILE A 1 75 ? -2.029 -7.131 -1.857 1.00 76.50 75 ILE A CA 1
ATOM 594 C C . ILE A 1 75 ? -1.927 -7.052 -0.337 1.00 76.50 75 ILE A C 1
ATOM 596 O O . ILE A 1 75 ? -2.864 -6.586 0.306 1.00 76.50 75 ILE A O 1
ATOM 600 N N . LYS A 1 76 ? -0.778 -7.435 0.227 1.00 77.44 76 LYS A N 1
ATOM 601 C CA . LYS A 1 76 ? -0.520 -7.300 1.661 1.00 77.44 76 LYS A CA 1
ATOM 602 C C . LYS A 1 76 ? -0.639 -5.847 2.118 1.00 77.44 76 LYS A C 1
ATOM 604 O O . LYS A 1 76 ? -1.309 -5.576 3.106 1.00 77.44 76 LYS A O 1
ATOM 609 N N . ARG A 1 77 ? -0.058 -4.918 1.358 1.00 77.12 77 ARG A N 1
ATOM 610 C CA . ARG A 1 77 ? -0.115 -3.484 1.651 1.00 77.12 77 ARG A CA 1
ATOM 611 C C . ARG A 1 77 ? -1.549 -2.956 1.705 1.00 77.12 77 ARG A C 1
ATOM 613 O O . ARG A 1 77 ? -1.937 -2.292 2.659 1.00 77.12 77 ARG A O 1
ATOM 620 N N . VAL A 1 78 ? -2.354 -3.279 0.690 1.00 77.69 78 VAL A N 1
ATOM 621 C CA . VAL A 1 78 ? -3.771 -2.882 0.634 1.00 77.69 78 VAL A CA 1
ATOM 622 C C . VAL A 1 78 ? -4.553 -3.489 1.799 1.00 77.69 78 VAL A C 1
ATOM 624 O O . VAL A 1 78 ? -5.365 -2.794 2.406 1.00 77.69 78 VAL A O 1
ATOM 627 N N . TYR A 1 79 ? -4.288 -4.753 2.134 1.00 79.81 79 TYR A N 1
ATOM 628 C CA . TYR A 1 79 ? -4.901 -5.420 3.279 1.00 79.81 79 TYR A CA 1
ATOM 629 C C . TYR A 1 79 ? -4.565 -4.717 4.603 1.00 79.81 79 TYR A C 1
ATOM 631 O O . TYR A 1 79 ? -5.474 -4.371 5.355 1.00 79.81 79 TYR A O 1
ATOM 639 N N . GLU A 1 80 ? -3.284 -4.457 4.879 1.00 81.06 80 GLU A N 1
ATOM 640 C CA . GLU A 1 80 ? -2.838 -3.792 6.112 1.00 81.06 80 GLU A CA 1
ATOM 641 C C . GLU A 1 80 ? -3.436 -2.384 6.235 1.00 81.06 80 GLU A C 1
ATOM 643 O O . GLU A 1 80 ? -3.924 -2.001 7.301 1.00 81.06 80 GLU A O 1
ATOM 648 N N . GLN A 1 81 ? -3.493 -1.648 5.122 1.00 81.94 81 GLN A N 1
ATOM 649 C CA . GLN A 1 81 ? -4.100 -0.324 5.061 1.00 81.94 81 GLN A CA 1
ATOM 650 C C . GLN A 1 81 ? -5.614 -0.368 5.342 1.00 81.94 81 GLN A C 1
ATOM 652 O O . GLN A 1 81 ? -6.128 0.442 6.115 1.00 81.94 81 GLN A O 1
ATOM 657 N N . GLN A 1 82 ? -6.341 -1.320 4.748 1.00 83.81 82 GLN A N 1
ATOM 658 C CA . GLN A 1 82 ? -7.774 -1.506 5.005 1.00 83.81 82 GLN A CA 1
ATOM 659 C C . GLN A 1 82 ? -8.040 -1.913 6.456 1.00 83.81 82 GLN A C 1
ATOM 661 O O . GLN A 1 82 ? -8.920 -1.335 7.093 1.00 83.81 82 GLN A O 1
ATOM 666 N N . ALA A 1 83 ? -7.248 -2.839 7.000 1.00 86.44 83 ALA A N 1
ATOM 667 C CA . ALA A 1 83 ? -7.357 -3.260 8.390 1.00 86.44 83 ALA A CA 1
ATOM 668 C C . ALA A 1 83 ? -7.164 -2.081 9.355 1.00 86.44 83 ALA A C 1
ATOM 670 O O . ALA A 1 83 ? -7.960 -1.911 10.276 1.00 86.44 83 ALA A O 1
ATOM 671 N N . LEU A 1 84 ? -6.170 -1.221 9.115 1.00 88.62 84 LEU A N 1
ATOM 672 C CA . LEU A 1 84 ? -5.949 -0.023 9.926 1.00 88.62 84 LEU A CA 1
ATOM 673 C C . LEU A 1 84 ? -7.101 0.987 9.819 1.00 88.62 84 LEU A C 1
ATOM 675 O O . LEU A 1 84 ? -7.518 1.556 10.830 1.00 88.62 84 LEU A O 1
ATOM 679 N N . TYR A 1 85 ? -7.660 1.201 8.623 1.00 89.81 85 TYR A N 1
ATOM 680 C CA . TYR A 1 85 ? -8.829 2.073 8.468 1.00 89.81 85 TYR A CA 1
ATOM 681 C C . TYR A 1 85 ? -10.056 1.545 9.213 1.00 89.81 85 TYR A C 1
ATOM 683 O O . TYR A 1 85 ? -10.788 2.334 9.815 1.00 89.81 85 TYR A O 1
ATOM 691 N N . GLU A 1 86 ? -10.283 0.233 9.200 1.00 91.25 86 GLU A N 1
ATOM 692 C CA . GLU A 1 86 ? -11.383 -0.390 9.938 1.00 91.25 86 GLU A CA 1
ATOM 693 C C . GLU A 1 86 ? -11.176 -0.277 11.458 1.00 91.25 86 GLU A C 1
ATOM 695 O O . GLU A 1 86 ? -12.117 0.099 12.161 1.00 91.25 86 GLU A O 1
ATOM 700 N N . ARG A 1 87 ? -9.946 -0.460 11.963 1.00 94.00 87 ARG A N 1
ATOM 701 C CA . ARG A 1 87 ? -9.606 -0.210 13.378 1.00 94.00 87 ARG A CA 1
ATOM 702 C C . ARG A 1 87 ? -9.810 1.249 13.775 1.00 94.00 87 ARG A C 1
ATOM 704 O O . ARG A 1 87 ? -10.446 1.524 14.790 1.00 94.00 87 ARG A O 1
ATOM 711 N N . ASN A 1 88 ? -9.390 2.198 12.938 1.00 94.69 88 ASN A N 1
ATOM 712 C CA . ASN A 1 88 ? -9.660 3.613 13.184 1.00 94.69 88 ASN A CA 1
ATOM 713 C C . ASN A 1 88 ? -11.153 3.928 13.203 1.00 94.69 88 ASN A C 1
ATOM 715 O O . ASN A 1 88 ? -11.622 4.701 14.038 1.00 94.69 88 ASN A O 1
ATOM 719 N N . ARG A 1 89 ? -11.919 3.359 12.267 1.00 94.19 89 ARG A N 1
ATOM 720 C CA . ARG A 1 89 ? -13.369 3.550 12.233 1.00 94.19 89 ARG A CA 1
ATOM 721 C C . ARG A 1 89 ? -14.011 2.995 13.502 1.00 94.19 89 ARG A C 1
ATOM 723 O O . ARG A 1 89 ? -14.893 3.648 14.055 1.00 94.19 89 ARG A O 1
ATOM 730 N N . PHE A 1 90 ? -13.532 1.852 13.987 1.00 95.88 90 PHE A N 1
ATOM 731 C CA . PHE A 1 90 ? -13.943 1.295 15.270 1.00 95.88 90 PHE A CA 1
ATOM 732 C C . PHE A 1 90 ? -13.637 2.230 16.435 1.00 95.88 90 PHE A C 1
ATOM 734 O O . PHE A 1 90 ? -14.571 2.578 17.145 1.00 95.88 90 PHE A O 1
ATOM 741 N N . ILE A 1 91 ? -12.399 2.712 16.584 1.00 95.94 91 ILE A N 1
ATOM 742 C CA . ILE A 1 91 ? -12.022 3.657 17.650 1.00 95.94 91 ILE A CA 1
ATOM 743 C C . ILE A 1 91 ? -12.930 4.893 17.615 1.00 95.94 91 ILE A C 1
ATOM 745 O O . ILE A 1 91 ? -13.487 5.310 18.628 1.00 95.94 91 ILE A O 1
ATOM 749 N N . ASN A 1 92 ? -13.135 5.467 16.428 1.00 95.75 92 ASN A N 1
ATOM 750 C CA . ASN A 1 92 ? -13.969 6.653 16.267 1.00 95.75 92 ASN A CA 1
ATOM 751 C C . ASN A 1 92 ? -15.434 6.402 16.655 1.00 95.75 92 ASN A C 1
ATOM 753 O O . ASN A 1 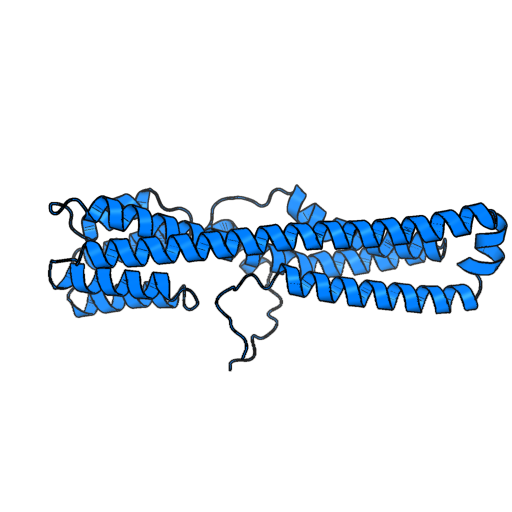92 ? -16.013 7.220 17.373 1.00 95.75 92 ASN A O 1
ATOM 757 N N . TYR A 1 93 ? -16.033 5.298 16.197 1.00 95.25 93 TYR A N 1
ATOM 758 C CA . TYR A 1 93 ? -17.434 4.986 16.486 1.00 95.25 93 TYR A CA 1
ATOM 759 C C . TYR A 1 93 ? -17.661 4.499 17.912 1.00 95.25 93 TYR A C 1
ATOM 761 O O . TYR A 1 93 ? -18.645 4.910 18.519 1.00 95.25 93 TYR A O 1
ATOM 769 N N . MET A 1 94 ? -16.764 3.686 18.468 1.00 95.12 94 MET A N 1
ATOM 770 C CA . MET A 1 94 ? -16.829 3.271 19.868 1.00 95.12 94 MET A CA 1
ATOM 771 C C . MET A 1 94 ? -16.778 4.494 20.783 1.00 95.12 94 MET A C 1
ATOM 773 O O . MET A 1 94 ? -17.675 4.663 21.603 1.00 95.12 94 MET A O 1
ATOM 777 N N . THR A 1 95 ? -15.825 5.413 20.578 1.00 94.62 95 THR A N 1
ATOM 778 C CA . THR A 1 95 ? -15.730 6.641 21.387 1.00 94.62 95 THR A CA 1
ATOM 779 C C . THR A 1 95 ? -16.973 7.512 21.230 1.00 94.62 95 THR A C 1
ATOM 781 O O . THR A 1 95 ? -17.434 8.108 22.198 1.00 94.62 95 THR A O 1
ATOM 784 N N . GLN A 1 96 ? -17.537 7.597 20.022 1.00 93.44 96 GLN A N 1
ATOM 785 C CA . GLN A 1 96 ? -18.760 8.363 19.794 1.00 93.44 96 GLN A CA 1
ATOM 786 C C . GLN A 1 96 ? -19.963 7.749 20.517 1.00 93.44 96 GLN A C 1
ATOM 788 O O . GLN A 1 96 ? -20.711 8.475 21.160 1.00 93.44 96 GLN A O 1
ATOM 793 N N . ILE A 1 97 ? -20.161 6.434 20.432 1.00 92.81 97 ILE A N 1
ATOM 794 C CA . ILE A 1 97 ? -21.311 5.773 21.062 1.00 92.81 97 ILE A CA 1
ATOM 795 C C . ILE A 1 97 ? -21.172 5.796 22.582 1.00 92.81 97 ILE A C 1
ATOM 797 O O . ILE A 1 97 ? -22.137 6.101 23.269 1.00 92.81 97 ILE A O 1
ATOM 801 N N . LEU A 1 98 ? -19.972 5.532 23.102 1.00 92.06 98 LEU A N 1
ATOM 802 C CA . LEU A 1 98 ? -19.712 5.542 24.541 1.00 92.06 98 LEU A CA 1
ATOM 803 C C . LEU A 1 98 ? -19.754 6.946 25.151 1.00 92.06 98 LEU A C 1
ATOM 805 O O . LEU A 1 98 ? -19.782 7.066 26.370 1.00 92.06 98 LEU A O 1
ATOM 809 N N . SER A 1 99 ? -19.755 8.011 24.336 1.00 89.94 99 SER A N 1
ATOM 810 C CA . SER A 1 99 ? -19.975 9.376 24.838 1.00 89.94 99 SER A CA 1
ATOM 811 C C . SER A 1 99 ? -21.373 9.572 25.427 1.00 89.94 99 SER A C 1
ATOM 813 O O . SER A 1 99 ? -21.564 10.472 26.240 1.00 89.94 99 SER A O 1
ATOM 815 N N . ASP A 1 100 ? -22.317 8.703 25.057 1.00 89.06 100 ASP A N 1
ATOM 816 C CA . ASP A 1 100 ? -23.591 8.548 25.741 1.00 89.06 100 ASP A CA 1
ATOM 817 C C . ASP A 1 100 ? -23.403 7.611 26.955 1.00 89.06 100 ASP A C 1
ATOM 819 O O . ASP A 1 100 ? -23.167 6.411 26.771 1.00 89.06 100 ASP A O 1
ATOM 823 N N . PRO A 1 101 ? -23.533 8.121 28.195 1.00 83.50 101 PRO A N 1
ATOM 824 C CA . PRO A 1 101 ? -23.323 7.333 29.408 1.00 83.50 101 PRO A CA 1
ATOM 825 C C . PRO A 1 101 ? -24.361 6.216 29.596 1.00 83.50 101 PRO A C 1
ATOM 827 O O . PRO A 1 101 ? -24.159 5.338 30.430 1.00 83.50 101 PRO A O 1
ATOM 830 N N . SER A 1 102 ? -25.462 6.215 28.834 1.00 86.19 102 SER A N 1
ATOM 831 C CA . SER A 1 102 ? -26.452 5.131 28.856 1.00 86.19 102 SER A CA 1
ATOM 832 C C . SER A 1 102 ? -26.014 3.884 28.074 1.00 86.19 102 SER A C 1
ATOM 834 O O . SER A 1 102 ? -26.686 2.850 28.128 1.00 86.19 102 SER A O 1
ATOM 836 N N . LYS A 1 103 ? -24.912 3.954 27.311 1.00 88.94 103 LYS A N 1
ATOM 837 C CA . LYS A 1 103 ? -24.446 2.859 26.452 1.00 88.94 103 LYS A CA 1
ATOM 838 C C . LYS A 1 103 ? -23.332 2.058 27.111 1.00 88.94 103 LYS A C 1
ATOM 840 O O . LYS A 1 103 ? -22.300 2.591 27.499 1.00 88.94 103 LYS A O 1
ATOM 845 N N . THR A 1 104 ? -23.507 0.739 27.143 1.00 90.19 104 THR A N 1
ATOM 846 C CA . THR A 1 104 ? -22.461 -0.200 27.572 1.00 90.19 104 THR A CA 1
ATOM 847 C C . THR A 1 104 ? -21.499 -0.534 26.433 1.00 90.19 104 THR A C 1
ATOM 849 O O . THR A 1 104 ? -21.857 -0.442 25.253 1.00 90.19 104 THR A O 1
ATOM 852 N N . VAL A 1 105 ? -20.294 -1.007 26.775 1.00 90.69 105 VAL A N 1
ATOM 853 C CA . VAL A 1 105 ? -19.288 -1.463 25.796 1.00 90.69 105 VAL A CA 1
ATOM 854 C C . VAL A 1 105 ? -19.842 -2.569 24.897 1.00 90.69 105 VAL A C 1
ATOM 856 O O . VAL A 1 105 ? -19.683 -2.493 23.683 1.00 90.69 105 VAL A O 1
ATOM 859 N N . VAL A 1 106 ? -20.568 -3.544 25.453 1.00 91.12 106 VAL A N 1
ATOM 860 C CA . VAL A 1 106 ? -21.183 -4.644 24.685 1.00 91.12 106 VAL A CA 1
ATOM 861 C C . VAL A 1 106 ? -22.206 -4.123 23.667 1.00 91.12 106 VAL A C 1
ATOM 863 O O . VAL A 1 106 ? -22.228 -4.568 22.516 1.00 91.12 106 VAL A O 1
ATOM 866 N N . THR A 1 107 ? -23.024 -3.138 24.060 1.00 90.50 107 THR A N 1
ATOM 867 C CA . THR A 1 107 ? -24.012 -2.508 23.167 1.00 90.50 107 THR A CA 1
ATOM 868 C C . THR A 1 107 ? -23.322 -1.731 22.048 1.00 90.50 107 THR A C 1
ATOM 870 O O . THR A 1 107 ? -23.660 -1.900 20.874 1.00 90.50 107 THR A O 1
ATOM 873 N N . ALA A 1 108 ? -22.326 -0.911 22.397 1.00 92.56 108 ALA A N 1
ATOM 874 C CA . ALA A 1 108 ? -21.543 -0.148 21.432 1.00 92.56 108 ALA A CA 1
ATOM 875 C C . ALA A 1 108 ? -20.833 -1.076 20.437 1.00 92.56 108 ALA A C 1
ATOM 877 O O . ALA A 1 108 ? -20.926 -0.872 19.226 1.00 92.56 108 ALA A O 1
ATOM 878 N N . LEU A 1 109 ? -20.224 -2.154 20.933 1.00 93.12 109 LEU A N 1
ATOM 879 C CA . LEU A 1 109 ? -19.545 -3.156 20.123 1.00 93.12 109 LEU A CA 1
ATOM 880 C C . LEU A 1 109 ? -20.493 -3.816 19.118 1.00 93.12 109 LEU A C 1
ATOM 882 O O . LEU A 1 109 ? -20.101 -4.024 17.975 1.00 93.12 109 LEU A O 1
ATOM 886 N N . GLY A 1 110 ? -21.748 -4.088 19.492 1.00 92.12 110 GLY A N 1
ATOM 887 C CA . GLY A 1 110 ? -22.759 -4.596 18.559 1.00 92.12 110 GLY A CA 1
ATOM 888 C C . GLY A 1 110 ? -23.020 -3.655 17.389 1.00 92.12 110 GLY A C 1
ATOM 889 O O . GLY A 1 110 ? -22.935 -4.072 16.235 1.00 92.12 110 GLY A O 1
ATOM 890 N N . ILE A 1 111 ? -23.249 -2.374 17.682 1.00 92.62 111 ILE A N 1
ATOM 891 C CA . ILE A 1 111 ? -23.495 -1.348 16.660 1.00 92.62 111 ILE A CA 1
ATOM 892 C C . ILE A 1 111 ? -22.272 -1.187 15.747 1.00 92.62 111 ILE A C 1
ATOM 894 O O . ILE A 1 111 ? -22.407 -1.081 14.525 1.00 92.62 111 ILE A O 1
ATOM 898 N N . VAL A 1 112 ? -21.067 -1.164 16.322 1.00 93.75 112 VAL A N 1
ATOM 899 C CA . VAL A 1 112 ? -19.830 -0.994 15.552 1.00 93.75 112 VAL A CA 1
ATOM 900 C C . VAL A 1 112 ? -19.505 -2.238 14.729 1.00 93.75 112 VAL A C 1
ATOM 902 O O . VAL A 1 112 ? -19.112 -2.094 13.573 1.00 93.75 112 VAL A O 1
ATOM 905 N N . ALA A 1 113 ? -19.728 -3.442 15.259 1.00 92.81 113 ALA A N 1
ATOM 906 C CA . ALA A 1 113 ? -19.514 -4.698 14.543 1.00 92.81 113 ALA A CA 1
ATOM 907 C C . ALA A 1 113 ? -20.401 -4.807 13.295 1.00 92.81 113 ALA A C 1
ATOM 909 O O . ALA A 1 113 ? -19.927 -5.230 12.243 1.00 92.81 113 ALA A O 1
ATOM 910 N N . ASP A 1 114 ? -21.664 -4.381 13.369 1.00 90.62 114 ASP A N 1
ATOM 911 C CA . ASP A 1 114 ? -22.557 -4.401 12.204 1.00 90.62 114 ASP A CA 1
ATOM 912 C C . ASP A 1 114 ? -22.169 -3.372 11.137 1.00 90.62 114 ASP A C 1
ATOM 914 O O . ASP A 1 114 ? -22.393 -3.596 9.946 1.00 90.62 114 ASP A O 1
ATOM 918 N N . ARG A 1 115 ? -21.521 -2.274 11.544 1.00 88.62 115 ARG A N 1
ATOM 919 C CA . ARG A 1 115 ? -20.958 -1.277 10.625 1.00 88.62 115 ARG A CA 1
ATOM 920 C C . ARG A 1 115 ? -19.577 -1.650 10.106 1.00 88.62 115 ARG A C 1
ATOM 922 O O . ARG A 1 115 ? -19.159 -1.061 9.113 1.00 88.62 115 ARG A O 1
ATOM 929 N N . ALA A 1 116 ? -18.840 -2.536 10.770 1.00 89.75 116 ALA A N 1
ATOM 930 C CA . ALA A 1 116 ? -17.508 -2.975 10.366 1.00 89.75 116 ALA A CA 1
ATOM 931 C C . ALA A 1 116 ? -17.563 -3.824 9.085 1.00 89.75 116 ALA A C 1
ATOM 933 O O . ALA A 1 116 ? -18.604 -4.383 8.723 1.00 89.75 116 ALA A O 1
ATOM 934 N N . LYS A 1 117 ? -16.433 -3.931 8.385 1.00 86.12 117 LYS A N 1
ATOM 935 C CA . LYS A 1 117 ? -16.317 -4.749 7.173 1.00 86.12 117 LYS A CA 1
ATOM 936 C C . LYS A 1 117 ? -15.249 -5.820 7.331 1.00 86.12 117 LYS A C 1
ATOM 938 O O . LYS A 1 117 ? -14.281 -5.651 8.069 1.00 86.12 117 LYS A O 1
ATOM 943 N N . GLY A 1 118 ? -15.429 -6.901 6.581 1.00 84.62 118 GLY A N 1
ATOM 944 C CA . GLY A 1 118 ? -14.407 -7.924 6.438 1.00 84.62 118 GLY A CA 1
ATOM 945 C C . GLY A 1 118 ? -14.135 -8.756 7.693 1.00 84.62 118 GLY A C 1
ATOM 946 O O . GLY A 1 118 ? -14.986 -8.860 8.570 1.00 84.62 118 GLY A O 1
ATOM 947 N N . GLU A 1 119 ? -12.924 -9.306 7.796 1.00 86.69 119 GLU A N 1
ATOM 948 C CA . GLU A 1 119 ? -12.474 -10.137 8.918 1.00 86.69 119 GLU A CA 1
ATOM 949 C C . GLU A 1 119 ? -12.591 -9.383 10.244 1.00 86.69 119 GLU A C 1
ATOM 951 O O . GLU A 1 119 ? -12.951 -9.957 11.268 1.00 86.69 119 GLU A O 1
ATOM 956 N N . PHE A 1 120 ? -12.350 -8.071 10.228 1.00 90.00 120 PHE A N 1
ATOM 957 C CA . PHE A 1 120 ? -12.474 -7.258 11.427 1.00 90.00 120 PHE A CA 1
ATOM 958 C C . PHE A 1 120 ? -13.906 -7.264 11.974 1.00 90.00 120 PHE A C 1
ATOM 960 O O . PHE A 1 120 ? -14.089 -7.411 13.178 1.00 90.00 120 PHE A O 1
ATOM 967 N N . ARG A 1 121 ? -14.933 -7.213 11.115 1.00 90.25 121 ARG A N 1
ATOM 968 C CA . ARG A 1 121 ? -16.329 -7.384 11.551 1.00 90.25 121 ARG A CA 1
ATOM 969 C C . ARG A 1 121 ? -16.549 -8.727 12.235 1.00 90.25 121 ARG A C 1
ATOM 971 O O . ARG A 1 121 ? -17.176 -8.761 13.290 1.00 90.25 121 ARG A O 1
ATOM 978 N N . ASP A 1 122 ? -16.061 -9.811 11.647 1.00 90.44 122 ASP A N 1
ATOM 979 C CA . ASP A 1 122 ? -16.261 -11.152 12.200 1.00 90.44 122 ASP A CA 1
ATOM 980 C C . ASP A 1 122 ? -15.542 -11.300 13.549 1.00 90.44 122 ASP A C 1
ATOM 982 O O . ASP A 1 122 ? -16.104 -11.844 14.501 1.00 90.44 122 ASP A O 1
ATOM 986 N N . ASN A 1 123 ? -14.356 -10.698 13.674 1.00 91.56 123 ASN A N 1
ATOM 987 C CA . ASN A 1 123 ? -13.615 -10.601 14.928 1.00 91.56 123 ASN A CA 1
ATOM 988 C C . ASN A 1 123 ? -14.395 -9.817 15.996 1.00 91.56 123 ASN A C 1
ATOM 990 O O . ASN A 1 123 ? -14.499 -10.278 17.130 1.00 91.56 123 ASN A O 1
ATOM 994 N N . LEU A 1 124 ? -15.006 -8.681 15.641 1.00 93.69 124 LEU A N 1
ATOM 995 C CA . LEU A 1 124 ? -15.838 -7.904 16.568 1.00 93.69 124 LEU A CA 1
ATOM 996 C C . LEU A 1 124 ? -17.127 -8.643 16.961 1.00 93.69 124 LEU A C 1
ATOM 998 O O . LEU A 1 124 ? -17.551 -8.559 18.112 1.00 93.69 124 LEU A O 1
ATOM 1002 N N . LYS A 1 125 ? -17.746 -9.391 16.036 1.00 91.88 125 LYS A N 1
ATOM 1003 C CA . LYS A 1 125 ? -18.923 -10.226 16.334 1.00 91.88 125 LYS A CA 1
ATOM 1004 C C . LYS A 1 125 ? -18.576 -11.359 17.294 1.00 91.88 125 LYS A C 1
ATOM 1006 O O . LYS A 1 125 ? -19.325 -11.586 18.240 1.00 91.88 125 LYS A O 1
ATOM 1011 N N . LYS A 1 126 ? -17.430 -12.016 17.088 1.00 90.88 126 LYS A N 1
ATOM 1012 C CA . LYS A 1 126 ? -16.909 -13.033 18.009 1.00 90.88 126 LYS A CA 1
ATOM 1013 C C . LYS A 1 126 ? -16.624 -12.433 19.386 1.00 90.88 126 LYS A C 1
ATOM 1015 O O . LYS A 1 126 ? -17.105 -12.975 20.372 1.00 90.88 126 LYS A O 1
ATOM 1020 N N . LEU A 1 127 ? -15.925 -11.294 19.440 1.00 92.31 127 LEU A N 1
ATOM 1021 C CA . LEU A 1 127 ? -15.649 -10.580 20.690 1.00 92.31 127 LEU A CA 1
ATOM 1022 C C . LEU A 1 127 ? -16.948 -10.265 21.438 1.00 92.31 127 LEU A C 1
ATOM 1024 O O . LEU A 1 127 ? -17.074 -10.602 22.607 1.00 92.31 127 LEU A O 1
ATOM 1028 N N . ARG A 1 128 ? -17.945 -9.689 20.756 1.00 91.31 128 ARG A N 1
ATOM 1029 C CA . ARG A 1 128 ? -19.247 -9.395 21.365 1.00 91.31 128 ARG A CA 1
ATOM 1030 C C . ARG A 1 128 ? -19.906 -10.644 21.932 1.00 91.31 128 ARG A C 1
ATOM 1032 O O . ARG A 1 128 ? -20.398 -10.576 23.048 1.00 91.31 128 ARG A O 1
ATOM 1039 N N . GLY A 1 129 ? -19.927 -11.736 21.167 1.00 88.25 129 GLY A N 1
ATOM 1040 C CA . GLY A 1 129 ? -20.507 -13.003 21.611 1.00 88.25 129 GLY A CA 1
ATOM 1041 C C . GLY A 1 129 ? -19.863 -13.501 22.901 1.00 88.25 129 GLY A C 1
ATOM 1042 O O . GLY A 1 129 ? -20.577 -13.862 23.827 1.00 88.25 129 GLY A O 1
ATOM 1043 N N . THR A 1 130 ? -18.532 -13.425 23.000 1.00 88.25 130 THR A N 1
ATOM 1044 C CA . THR A 1 130 ? -17.814 -13.786 24.229 1.00 88.25 130 THR A CA 1
ATOM 1045 C C . THR A 1 130 ? -18.183 -12.873 25.398 1.00 88.25 130 THR A C 1
ATOM 1047 O O . THR A 1 130 ? -18.356 -13.359 26.505 1.00 88.25 130 THR A O 1
ATOM 1050 N N . LEU A 1 131 ? -18.343 -11.565 25.169 1.00 89.25 131 LEU A N 1
ATOM 1051 C CA . LEU A 1 131 ? -18.595 -10.587 26.234 1.00 89.25 131 LEU A CA 1
ATOM 1052 C C . LEU A 1 131 ? -20.012 -10.626 26.838 1.00 89.25 131 LEU A C 1
ATOM 1054 O O . LEU A 1 131 ? -20.220 -9.989 27.865 1.00 89.25 131 LEU A O 1
ATOM 1058 N N . MET A 1 132 ? -20.988 -11.307 26.224 1.00 84.50 132 MET A N 1
ATOM 1059 C CA . MET A 1 132 ? -22.378 -11.299 26.716 1.00 84.50 132 MET A CA 1
ATOM 1060 C C . MET A 1 132 ? -22.546 -12.024 28.059 1.00 84.50 132 MET A C 1
ATOM 1062 O O . MET A 1 132 ? -23.337 -11.559 28.872 1.00 84.50 132 MET A O 1
ATOM 1066 N N . ASP A 1 133 ? -21.751 -13.071 28.309 1.00 82.38 133 ASP A N 1
ATOM 1067 C CA . ASP A 1 133 ? -21.787 -13.882 29.539 1.00 82.38 133 ASP A CA 1
ATOM 1068 C C . ASP A 1 133 ? -20.384 -14.036 30.178 1.00 82.38 133 ASP A C 1
ATOM 1070 O O . ASP A 1 133 ? -20.105 -14.998 30.892 1.00 82.38 133 ASP A O 1
ATOM 1074 N N . ALA A 1 134 ? -19.463 -13.111 29.884 1.00 85.00 134 ALA A N 1
ATOM 1075 C CA . ALA A 1 134 ? -18.056 -13.209 30.278 1.00 85.00 134 ALA A CA 1
ATOM 1076 C C . ALA A 1 134 ? -17.803 -12.880 31.758 1.00 85.00 134 ALA A C 1
ATOM 1078 O O . ALA A 1 134 ? -18.279 -11.870 32.279 1.00 85.00 134 ALA A O 1
ATOM 1079 N N . THR A 1 135 ? -16.926 -13.656 32.404 1.00 87.62 135 THR A N 1
ATOM 1080 C CA . THR A 1 135 ? -16.272 -13.234 33.653 1.00 87.62 135 THR A CA 1
ATOM 1081 C C . THR A 1 135 ? -15.202 -12.162 33.374 1.00 87.62 135 THR A C 1
ATOM 1083 O O . THR A 1 135 ? -14.742 -12.041 32.237 1.00 87.62 135 THR A O 1
ATOM 1086 N N . PRO A 1 136 ? -14.716 -11.400 34.376 1.00 86.31 136 PRO A N 1
ATOM 1087 C CA . PRO A 1 136 ? -13.647 -10.410 34.166 1.00 86.31 136 PRO A CA 1
ATOM 1088 C C . PRO A 1 136 ? -12.376 -10.975 33.500 1.00 86.31 136 PRO A C 1
ATOM 1090 O O . PRO A 1 136 ? -11.732 -10.302 32.687 1.00 86.31 136 PRO A O 1
ATOM 1093 N N . ASN A 1 137 ? -12.042 -12.237 33.788 1.00 88.06 137 ASN A N 1
ATOM 1094 C CA . ASN A 1 137 ? -10.926 -12.932 33.145 1.00 88.06 137 ASN A CA 1
ATOM 1095 C C . ASN A 1 137 ? -11.223 -13.235 31.669 1.00 88.06 137 ASN A C 1
ATOM 1097 O O . ASN A 1 137 ? -10.349 -13.057 30.819 1.00 88.06 137 ASN A O 1
ATOM 1101 N N . ASP A 1 138 ? -12.457 -13.631 31.350 1.00 89.44 138 ASP A N 1
ATOM 1102 C CA . ASP A 1 138 ? -12.888 -13.880 29.971 1.00 89.44 138 ASP A CA 1
ATOM 1103 C C . ASP A 1 138 ? -12.922 -12.589 29.149 1.00 89.44 138 ASP A C 1
ATOM 1105 O O . ASP A 1 138 ? -12.510 -12.598 27.991 1.00 89.44 138 ASP A O 1
ATOM 1109 N N . VAL A 1 139 ? -13.335 -11.464 29.750 1.00 88.62 139 VAL A N 1
ATOM 1110 C CA . VAL A 1 139 ? -13.272 -10.131 29.125 1.00 88.62 139 VAL A CA 1
ATOM 1111 C C . VAL A 1 139 ? -11.833 -9.802 28.738 1.00 88.62 139 VAL A C 1
ATOM 1113 O O . VAL A 1 139 ? -11.552 -9.517 27.573 1.00 88.62 139 VAL A O 1
ATOM 1116 N N . THR A 1 140 ? -10.911 -9.883 29.701 1.00 90.00 140 THR A N 1
ATOM 1117 C CA . THR A 1 140 ? -9.490 -9.575 29.481 1.00 90.00 140 THR A CA 1
ATOM 1118 C C . THR A 1 140 ? -8.902 -10.452 28.377 1.00 90.00 140 THR A C 1
ATOM 1120 O O . THR A 1 140 ? -8.264 -9.948 27.452 1.00 90.00 140 THR A O 1
ATOM 1123 N N . LYS A 1 141 ? -9.181 -11.759 28.420 1.00 91.88 141 LYS A N 1
ATOM 1124 C CA . LYS A 1 141 ? -8.724 -12.712 27.407 1.00 91.88 141 LYS A CA 1
ATOM 1125 C C . LYS A 1 141 ? -9.309 -12.416 26.026 1.00 91.88 141 LYS A C 1
ATOM 1127 O O . LYS A 1 141 ? -8.579 -12.425 25.044 1.00 91.88 141 LYS A O 1
ATOM 1132 N N . ALA A 1 142 ? -10.600 -12.107 25.930 1.00 91.81 142 ALA A N 1
ATOM 1133 C CA . ALA A 1 142 ? -11.251 -11.857 24.647 1.00 91.81 142 ALA A CA 1
ATOM 1134 C C . ALA A 1 142 ? -10.700 -10.603 23.946 1.00 91.81 142 ALA A C 1
ATOM 1136 O O . ALA A 1 142 ? -10.498 -10.604 22.729 1.00 91.81 142 ALA A O 1
ATOM 1137 N N . PHE A 1 143 ? -10.421 -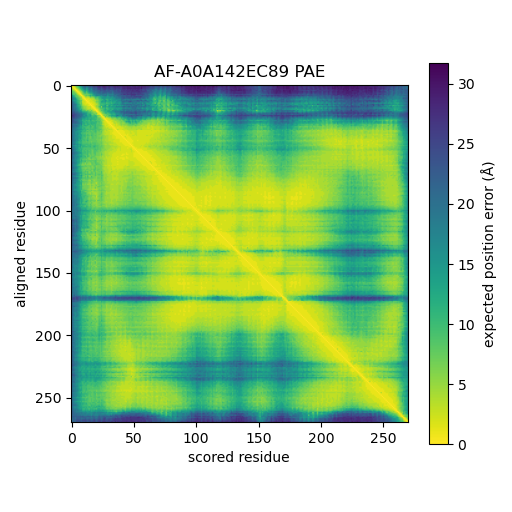9.539 24.704 1.00 92.75 143 PHE A N 1
ATOM 1138 C CA . PHE A 1 143 ? -9.754 -8.352 24.169 1.00 92.75 143 PHE A CA 1
ATOM 1139 C C . PHE A 1 143 ? -8.284 -8.620 23.819 1.00 92.75 143 PHE A C 1
ATOM 1141 O O . PHE A 1 143 ? -7.814 -8.127 22.792 1.00 92.75 143 PHE A O 1
ATOM 1148 N N . HIS A 1 144 ? -7.581 -9.447 24.599 1.00 91.69 144 HIS A N 1
ATOM 1149 C CA . HIS A 1 144 ? -6.221 -9.886 24.283 1.00 91.69 144 HIS A CA 1
ATOM 1150 C C . HIS A 1 144 ? -6.155 -10.684 22.968 1.00 91.69 144 HIS A C 1
ATOM 1152 O O . HIS A 1 144 ? -5.327 -10.388 22.110 1.00 91.69 144 HIS A O 1
ATOM 1158 N N . ASP A 1 145 ? -7.084 -11.616 22.743 1.00 90.62 145 ASP A N 1
ATOM 1159 C CA . ASP A 1 145 ? -7.176 -12.380 21.491 1.00 90.62 145 ASP A CA 1
ATOM 1160 C C . ASP A 1 145 ? -7.393 -11.458 20.271 1.00 90.62 145 ASP A C 1
ATOM 1162 O O . ASP A 1 145 ? -6.913 -11.734 19.169 1.00 90.62 145 ASP A O 1
ATOM 1166 N N . LEU A 1 146 ? -8.117 -10.342 20.445 1.00 91.88 146 LEU A N 1
ATOM 1167 C CA . LEU A 1 146 ? -8.281 -9.331 19.396 1.00 91.88 146 LEU A CA 1
ATOM 1168 C C . LEU A 1 146 ? -7.001 -8.507 19.188 1.00 91.88 146 LEU A C 1
ATOM 1170 O O . LEU A 1 146 ? -6.644 -8.221 18.043 1.00 91.88 146 LEU A O 1
ATOM 1174 N N . LYS A 1 147 ? -6.314 -8.136 20.274 1.00 89.56 147 LYS A N 1
ATOM 1175 C CA . LYS A 1 147 ? -5.031 -7.416 20.261 1.00 89.56 147 LYS A CA 1
ATOM 1176 C C . LYS A 1 147 ? -3.955 -8.199 19.510 1.00 89.56 147 LYS A C 1
ATOM 1178 O O . LYS A 1 147 ? -3.288 -7.632 18.647 1.00 89.56 147 LYS A O 1
ATOM 1183 N N . GLU A 1 148 ? -3.815 -9.498 19.771 1.00 89.75 148 GLU A N 1
ATOM 1184 C CA . GLU A 1 148 ? -2.784 -10.343 19.147 1.00 89.75 148 GLU A CA 1
ATOM 1185 C C . GLU A 1 148 ? -2.888 -10.413 17.616 1.00 89.75 148 GLU A C 1
ATOM 1187 O O . GLU A 1 148 ? -1.889 -10.639 16.932 1.00 89.75 148 GLU A O 1
ATOM 1192 N N . LYS A 1 149 ? -4.075 -10.161 17.048 1.00 87.75 149 LYS A N 1
ATOM 1193 C CA . LYS A 1 149 ? -4.254 -10.067 15.592 1.00 87.75 149 LYS A CA 1
ATOM 1194 C C . LYS A 1 149 ? -3.643 -8.806 14.977 1.00 87.75 149 LYS A C 1
ATOM 1196 O O . LYS A 1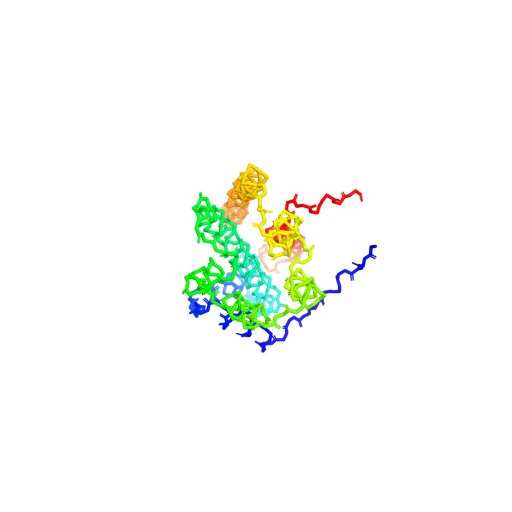 149 ? -3.419 -8.773 13.766 1.00 87.75 149 LYS A O 1
ATOM 1201 N N . TYR A 1 150 ? -3.382 -7.773 15.778 1.00 87.69 150 TYR A N 1
ATOM 1202 C CA . TYR A 1 150 ? -2.919 -6.461 15.322 1.00 87.69 150 TYR A CA 1
ATOM 1203 C C . TYR A 1 150 ? -1.722 -5.947 16.147 1.00 87.69 150 TYR A C 1
ATOM 1205 O O . TYR A 1 150 ? -1.777 -4.839 16.679 1.00 87.69 150 TYR A O 1
ATOM 1213 N N . PRO A 1 151 ? -0.608 -6.701 16.217 1.00 81.00 151 PRO A N 1
ATOM 1214 C CA . PRO A 1 151 ? 0.487 -6.428 17.154 1.00 81.00 151 PRO A CA 1
ATOM 1215 C C . PRO A 1 151 ? 1.244 -5.121 16.877 1.00 81.00 151 PRO A C 1
ATOM 1217 O O . PRO A 1 151 ? 1.879 -4.577 17.773 1.00 81.00 151 PRO A O 1
ATOM 1220 N N . ASN A 1 152 ? 1.183 -4.604 15.647 1.00 82.38 152 ASN A N 1
ATOM 1221 C CA . ASN A 1 152 ? 1.900 -3.388 15.251 1.00 82.38 152 ASN A CA 1
ATOM 1222 C C . ASN A 1 152 ? 1.125 -2.093 15.571 1.00 82.38 152 ASN A C 1
ATOM 1224 O O . ASN A 1 152 ? 1.640 -1.002 15.347 1.00 82.38 152 ASN A O 1
ATOM 1228 N N . ASP A 1 153 ? -0.114 -2.183 16.066 1.00 88.19 153 ASP A N 1
ATOM 1229 C CA . ASP A 1 153 ? -0.973 -1.021 16.309 1.00 88.19 153 ASP A CA 1
ATOM 1230 C C . ASP A 1 153 ? -1.083 -0.698 17.805 1.00 88.19 153 ASP A C 1
ATOM 1232 O O . ASP A 1 153 ? -2.061 -1.028 18.474 1.00 88.19 153 ASP A O 1
ATOM 1236 N N . ILE A 1 154 ? -0.048 -0.036 18.329 1.00 89.38 154 ILE A N 1
ATOM 1237 C CA . ILE A 1 154 ? 0.070 0.316 19.756 1.00 89.38 154 ILE A CA 1
ATOM 1238 C C . ILE A 1 154 ? -1.091 1.210 20.219 1.00 89.38 154 ILE A C 1
ATOM 1240 O O . ILE A 1 154 ? -1.557 1.110 21.350 1.00 89.38 154 ILE A O 1
ATOM 1244 N N . VAL A 1 155 ? -1.580 2.104 19.358 1.00 91.69 155 VAL A N 1
ATOM 1245 C CA . VAL A 1 155 ? -2.654 3.030 19.739 1.00 91.69 155 VAL A CA 1
ATOM 1246 C C . VAL A 1 155 ? -3.998 2.299 19.803 1.00 91.69 155 VAL A C 1
ATOM 1248 O O . VAL A 1 155 ? -4.804 2.575 20.692 1.00 91.69 155 VAL A O 1
ATOM 1251 N N . PHE A 1 156 ? -4.235 1.342 18.901 1.00 93.75 156 PHE A N 1
ATOM 1252 C CA . PHE A 1 156 ? -5.381 0.442 18.997 1.00 93.75 156 PHE A CA 1
ATOM 1253 C C . PHE A 1 156 ? -5.314 -0.447 20.243 1.00 93.75 156 PHE A C 1
ATOM 1255 O O . PHE A 1 156 ? -6.332 -0.614 20.907 1.00 93.75 156 PHE A O 1
ATOM 1262 N N . ASP A 1 157 ? -4.134 -0.954 20.594 1.00 93.50 157 ASP A N 1
ATOM 1263 C CA . ASP A 1 157 ? -3.914 -1.729 21.817 1.00 93.50 157 ASP A CA 1
ATOM 1264 C C . ASP A 1 157 ? -4.323 -0.948 23.078 1.00 93.50 157 ASP A C 1
ATOM 1266 O O . ASP A 1 157 ? -5.227 -1.361 23.805 1.00 93.50 157 ASP A O 1
ATOM 1270 N N . LEU A 1 158 ? -3.774 0.259 23.251 1.00 92.94 158 LEU A N 1
ATOM 1271 C CA . LEU A 1 158 ? -4.143 1.158 24.350 1.00 92.94 158 LEU A CA 1
ATOM 1272 C C . LEU A 1 158 ? -5.649 1.438 24.390 1.00 92.94 158 LEU A C 1
ATOM 1274 O O . LEU A 1 158 ? -6.242 1.563 25.460 1.00 92.94 158 LEU A O 1
ATOM 1278 N N . TYR A 1 159 ? -6.290 1.543 23.224 1.00 95.25 159 TYR A N 1
ATOM 1279 C CA . TYR A 1 159 ? -7.734 1.725 23.151 1.00 95.25 159 TYR A CA 1
ATOM 1280 C C . TYR A 1 159 ? -8.502 0.501 23.665 1.00 95.25 159 TYR A C 1
ATOM 1282 O O . TYR A 1 159 ? -9.472 0.661 24.406 1.00 95.25 159 TYR A O 1
ATOM 1290 N N . LEU A 1 160 ? -8.082 -0.712 23.291 1.00 94.75 160 LEU A N 1
ATOM 1291 C CA . LEU A 1 160 ? -8.695 -1.948 23.776 1.00 94.75 160 LEU A CA 1
ATOM 1292 C C . LEU A 1 160 ? -8.531 -2.100 25.290 1.00 94.75 160 LEU A C 1
ATOM 1294 O O . LEU A 1 160 ? -9.496 -2.471 25.949 1.00 94.75 160 LEU A O 1
ATOM 1298 N N . GLU A 1 161 ? -7.375 -1.746 25.854 1.00 92.88 161 GLU A N 1
ATOM 1299 C CA . GLU A 1 161 ? -7.157 -1.758 27.308 1.00 92.88 161 GLU A CA 1
ATOM 1300 C C . GLU A 1 161 ? -8.167 -0.865 28.042 1.00 92.88 161 GLU A C 1
ATOM 1302 O O . GLU A 1 161 ? -8.782 -1.292 29.017 1.00 92.88 161 GLU A O 1
ATOM 1307 N N . GLN A 1 162 ? -8.441 0.336 27.520 1.00 93.94 162 GLN A N 1
ATOM 1308 C CA . GLN A 1 162 ? -9.473 1.206 28.097 1.00 93.94 162 GLN A CA 1
ATOM 1309 C C . GLN A 1 162 ? -10.884 0.616 27.981 1.00 93.94 162 GLN A C 1
ATOM 1311 O O . GLN A 1 162 ? -11.719 0.842 28.857 1.00 93.94 162 GLN A O 1
ATOM 1316 N N . LEU A 1 163 ? -11.173 -0.150 26.923 1.00 94.00 163 LEU A N 1
ATOM 1317 C CA . LEU A 1 163 ? -12.444 -0.867 26.803 1.00 94.00 163 LEU A CA 1
ATOM 1318 C C . LEU A 1 163 ? -12.548 -2.038 27.786 1.00 94.00 163 LEU A C 1
ATOM 1320 O O . LEU A 1 163 ? -13.648 -2.284 28.282 1.00 94.00 163 LEU A O 1
ATOM 1324 N N . VAL A 1 164 ? -11.446 -2.730 28.098 1.00 92.81 164 VAL A N 1
ATOM 1325 C CA . VAL A 1 164 ? -11.413 -3.760 29.153 1.00 92.81 164 VAL A CA 1
ATOM 1326 C C . VAL A 1 164 ? -11.787 -3.128 30.489 1.00 92.81 164 VAL A C 1
ATOM 1328 O O . VAL A 1 164 ? -12.758 -3.562 31.109 1.00 92.81 164 VAL A O 1
ATOM 1331 N N . THR A 1 165 ? -11.093 -2.056 30.882 1.00 90.62 165 THR A N 1
ATOM 1332 C CA . THR A 1 165 ? -11.383 -1.310 32.116 1.00 90.62 165 THR A CA 1
ATOM 1333 C C . THR A 1 165 ? -12.837 -0.846 32.148 1.00 90.62 165 THR A C 1
ATOM 1335 O O . THR A 1 165 ? -13.552 -1.124 33.105 1.00 90.62 165 THR A O 1
ATOM 1338 N N . ALA A 1 166 ? -13.331 -0.240 31.064 1.00 90.56 166 ALA A N 1
ATOM 1339 C CA . ALA A 1 166 ? -14.716 0.216 30.973 1.00 90.56 166 ALA A CA 1
ATOM 1340 C C . ALA A 1 166 ? -15.750 -0.917 31.086 1.00 90.56 166 ALA A C 1
ATOM 1342 O O . ALA A 1 166 ? -16.848 -0.696 31.596 1.00 90.56 166 ALA A O 1
ATOM 1343 N N . THR A 1 167 ? -15.420 -2.116 30.599 1.00 89.88 167 THR A N 1
ATOM 1344 C CA . THR A 1 167 ? -16.307 -3.287 30.656 1.00 89.88 167 THR A CA 1
ATOM 1345 C C . THR A 1 167 ? -16.346 -3.890 32.059 1.00 89.88 167 THR A C 1
ATOM 1347 O O . THR A 1 167 ? -17.420 -4.265 32.516 1.00 89.88 167 THR A O 1
ATOM 1350 N N . ILE A 1 168 ? -15.201 -3.965 32.744 1.00 88.62 168 ILE A N 1
ATOM 1351 C CA . ILE A 1 168 ? -15.085 -4.563 34.083 1.00 88.62 168 ILE A CA 1
ATOM 1352 C C . ILE A 1 168 ? -15.572 -3.594 35.168 1.00 88.62 168 ILE A C 1
ATOM 1354 O O . ILE A 1 168 ? -16.333 -3.979 36.050 1.00 88.62 168 ILE A O 1
ATOM 1358 N N . GLU A 1 169 ? -15.149 -2.332 35.104 1.00 84.94 169 GLU A N 1
ATOM 1359 C CA . GLU A 1 169 ? -15.404 -1.327 36.145 1.00 84.94 169 GLU A CA 1
ATOM 1360 C C . GLU A 1 169 ? -16.685 -0.517 35.892 1.00 84.94 169 GLU A C 1
ATOM 1362 O O . GLU A 1 169 ? -17.109 0.278 36.733 1.00 84.94 169 GLU A O 1
ATOM 1367 N N . GLY A 1 170 ? -17.307 -0.675 34.717 1.00 74.75 170 GLY A N 1
ATOM 1368 C CA . GLY A 1 170 ? -18.533 0.031 34.329 1.00 74.75 170 GLY A CA 1
ATOM 1369 C C . GLY A 1 170 ? -18.357 1.538 34.110 1.00 74.75 170 GLY A C 1
ATOM 1370 O O . GLY A 1 170 ? -19.341 2.248 33.900 1.00 74.75 170 GLY A O 1
ATOM 1371 N N . ARG A 1 171 ? -17.121 2.051 34.162 1.00 68.12 171 ARG A N 1
ATOM 1372 C CA . ARG A 1 171 ? -16.787 3.462 33.947 1.00 68.12 171 ARG A CA 1
ATOM 1373 C C . ARG A 1 171 ? -15.613 3.568 32.985 1.00 68.12 171 ARG A C 1
ATOM 1375 O O . ARG A 1 171 ? -14.523 3.092 33.267 1.00 68.12 171 ARG A O 1
ATOM 1382 N N . ALA A 1 172 ? -15.834 4.225 31.851 1.00 68.12 172 ALA A N 1
ATOM 1383 C CA . ALA A 1 172 ? -14.755 4.641 30.966 1.00 68.12 172 ALA A CA 1
ATOM 1384 C C . ALA A 1 172 ? -14.366 6.088 31.282 1.00 68.12 172 ALA A C 1
ATOM 1386 O O . ALA A 1 172 ? -15.242 6.950 31.387 1.00 68.12 172 ALA A O 1
ATOM 1387 N N . SER A 1 173 ? -13.067 6.391 31.330 1.00 80.38 173 SER A N 1
ATOM 1388 C CA . SER A 1 173 ? -12.626 7.781 31.196 1.00 80.38 173 SER A CA 1
ATOM 1389 C C . SER A 1 173 ? -12.874 8.226 29.754 1.00 80.38 173 SER A C 1
ATOM 1391 O O . SER A 1 173 ? -12.103 7.922 28.838 1.00 80.38 173 SER A O 1
ATOM 1393 N N . MET A 1 174 ? -13.991 8.921 29.537 1.00 89.38 174 MET A N 1
ATOM 1394 C CA . MET A 1 174 ? -14.370 9.431 28.219 1.00 89.38 174 MET A CA 1
ATOM 1395 C C . MET A 1 174 ? -13.289 10.343 27.630 1.00 89.38 174 MET A C 1
ATOM 1397 O O . MET A 1 174 ? -13.033 10.303 26.426 1.00 89.38 174 MET A O 1
ATOM 1401 N N . ASP A 1 175 ? -12.606 11.114 28.473 1.00 89.75 175 ASP A N 1
ATOM 1402 C CA . ASP A 1 175 ? -11.501 11.966 28.042 1.00 89.75 175 ASP A CA 1
ATOM 1403 C C . ASP A 1 175 ? -10.300 11.136 27.581 1.00 89.75 175 ASP A C 1
ATOM 1405 O O . ASP A 1 175 ? -9.717 11.431 26.536 1.00 89.75 175 ASP A O 1
ATOM 1409 N N . THR A 1 176 ? -9.995 10.022 28.254 1.00 91.06 176 THR A N 1
ATOM 1410 C CA . THR A 1 176 ? -8.955 9.086 27.801 1.00 91.06 176 THR A CA 1
ATOM 1411 C C . THR A 1 176 ? -9.313 8.471 26.444 1.00 91.06 176 THR A C 1
ATOM 1413 O O . THR A 1 176 ? -8.492 8.494 25.526 1.00 91.06 176 THR A O 1
ATOM 1416 N N . LEU A 1 177 ? -10.554 8.001 26.256 1.00 93.12 177 LEU A N 1
ATOM 1417 C CA . LEU A 1 177 ? -11.011 7.453 24.968 1.00 93.12 177 LEU A CA 1
ATOM 1418 C C . LEU A 1 177 ? -10.965 8.492 23.834 1.00 93.12 177 LEU A C 1
ATOM 1420 O O . LEU A 1 177 ? -10.630 8.155 22.693 1.00 93.12 177 LEU A O 1
ATOM 1424 N N . LYS A 1 178 ? -11.286 9.762 24.119 1.00 94.19 178 LYS A N 1
ATOM 1425 C CA . LYS A 1 178 ? -11.168 10.876 23.161 1.00 94.19 178 LYS A CA 1
ATOM 1426 C C . LYS A 1 178 ? -9.713 11.204 22.826 1.00 94.19 178 LYS A C 1
ATOM 1428 O O . LYS A 1 178 ? -9.414 11.477 21.660 1.00 94.19 178 LYS A O 1
ATOM 1433 N N . ASN A 1 179 ? -8.818 11.152 23.809 1.00 94.44 179 ASN A N 1
ATOM 1434 C CA . ASN A 1 179 ? -7.393 11.409 23.614 1.00 94.44 179 ASN A CA 1
ATOM 1435 C C . ASN A 1 179 ? -6.750 10.327 22.742 1.00 94.44 179 ASN A C 1
ATOM 1437 O O . ASN A 1 179 ? -6.115 10.654 21.739 1.00 94.44 179 ASN A O 1
ATOM 1441 N N . ILE A 1 180 ? -6.998 9.047 23.042 1.00 93.56 180 ILE A N 1
ATOM 1442 C CA . ILE A 1 180 ? -6.491 7.923 22.238 1.00 93.56 180 ILE A CA 1
ATOM 1443 C C . ILE A 1 180 ? -7.051 7.986 20.810 1.00 93.56 180 ILE A C 1
ATOM 1445 O O . ILE A 1 180 ? -6.297 7.865 19.846 1.00 93.56 180 ILE A O 1
ATOM 1449 N N . LYS A 1 181 ? -8.353 8.275 20.648 1.00 95.31 181 LYS A N 1
ATOM 1450 C CA . LYS A 1 181 ? -8.973 8.514 19.332 1.00 95.31 181 LYS A CA 1
ATOM 1451 C C . LYS A 1 181 ? -8.253 9.613 18.548 1.00 95.31 181 LYS A C 1
ATOM 1453 O O . LYS A 1 181 ? -7.954 9.433 17.368 1.00 95.31 181 LYS A O 1
ATOM 1458 N N . SER A 1 182 ? -8.004 10.759 19.178 1.00 95.12 182 SER A N 1
ATOM 1459 C CA . SER A 1 182 ? -7.322 11.889 18.535 1.00 95.12 182 SER A CA 1
ATOM 1460 C C . SER A 1 182 ? -5.904 11.513 18.110 1.00 95.12 182 SER A C 1
ATOM 1462 O O . SER A 1 182 ? -5.485 11.842 16.999 1.00 95.12 182 SER A O 1
ATOM 1464 N N . TRP A 1 183 ? -5.194 10.751 18.944 1.00 93.12 183 TRP A N 1
ATOM 1465 C CA . TRP A 1 183 ? -3.862 10.258 18.618 1.00 93.12 183 TRP A CA 1
ATOM 1466 C C . TRP A 1 183 ? -3.873 9.272 17.442 1.00 93.12 183 TRP A C 1
ATOM 1468 O O . TRP A 1 183 ? -3.093 9.442 16.503 1.00 93.12 183 TRP A O 1
ATOM 1478 N N . HIS A 1 184 ? -4.803 8.313 17.427 1.00 94.06 184 HIS A N 1
ATOM 1479 C CA . HIS A 1 184 ? -4.943 7.344 16.335 1.00 94.06 184 HIS A CA 1
ATOM 1480 C C . HIS A 1 184 ? -5.274 8.026 14.997 1.00 94.06 184 HIS A C 1
ATOM 1482 O O . HIS A 1 184 ? -4.696 7.697 13.959 1.00 94.06 184 HIS A O 1
ATOM 1488 N N . ASN A 1 185 ? -6.155 9.034 15.011 1.00 93.38 185 ASN A N 1
ATOM 1489 C CA . ASN A 1 185 ? -6.462 9.831 13.820 1.00 93.38 185 ASN A CA 1
ATOM 1490 C C . ASN A 1 185 ? -5.230 10.606 13.321 1.00 93.38 185 ASN A C 1
ATOM 1492 O O . ASN A 1 185 ? -4.944 10.590 12.125 1.00 93.38 185 ASN A O 1
ATOM 1496 N N . SER A 1 186 ? -4.460 11.222 14.227 1.00 91.88 186 SER A N 1
ATOM 1497 C CA . SER A 1 186 ? -3.218 11.921 13.869 1.00 91.88 186 SER A CA 1
ATOM 1498 C C . SER A 1 186 ? -2.175 10.978 13.260 1.00 91.88 186 SER A C 1
ATOM 1500 O O . SER A 1 186 ? -1.520 11.335 12.278 1.00 91.88 186 SER A O 1
ATOM 1502 N N . LEU A 1 187 ? -2.037 9.759 13.797 1.00 89.50 187 LEU A N 1
ATOM 1503 C CA . LEU A 1 187 ? -1.152 8.732 13.241 1.00 89.50 187 LEU A CA 1
ATOM 1504 C C . LEU A 1 187 ? -1.560 8.370 11.808 1.00 89.50 187 LEU A C 1
ATOM 1506 O O . LEU A 1 187 ? -0.718 8.337 10.909 1.00 89.50 187 LEU A O 1
ATOM 1510 N N . LEU A 1 188 ? -2.857 8.176 11.576 1.00 90.25 188 LEU A N 1
ATOM 1511 C CA . LEU A 1 188 ? -3.378 7.908 10.242 1.00 90.25 188 LEU A CA 1
ATOM 1512 C C . LEU A 1 188 ? -3.147 9.053 9.263 1.00 90.25 188 LEU A C 1
ATOM 1514 O O . LEU A 1 188 ? -2.840 8.802 8.098 1.00 90.25 188 LEU A O 1
ATOM 1518 N N . ASP A 1 189 ? -3.288 10.300 9.700 1.00 90.19 189 ASP A N 1
ATOM 1519 C CA . ASP A 1 189 ? -3.032 11.448 8.834 1.00 90.19 189 ASP A CA 1
ATOM 1520 C C . ASP A 1 189 ? -1.543 11.559 8.483 1.00 90.19 189 ASP A C 1
ATOM 1522 O O . ASP A 1 189 ? -1.205 11.761 7.314 1.00 90.19 189 ASP A O 1
ATOM 1526 N N . LYS A 1 190 ? -0.637 11.290 9.433 1.00 88.00 190 LYS A N 1
ATOM 1527 C CA . LYS A 1 190 ? 0.804 11.168 9.147 1.00 88.00 190 LYS A CA 1
ATOM 1528 C C . LYS A 1 190 ? 1.094 10.053 8.143 1.00 88.00 190 LYS A C 1
ATOM 1530 O O . LYS A 1 190 ? 1.883 10.252 7.218 1.00 88.00 190 LYS A O 1
ATOM 1535 N N . GLN A 1 191 ? 0.435 8.903 8.271 1.00 85.12 191 GLN A N 1
ATOM 1536 C CA . GLN A 1 191 ? 0.600 7.806 7.321 1.00 85.12 191 GLN A CA 1
ATOM 1537 C C . GLN A 1 191 ? 0.048 8.152 5.935 1.00 85.12 191 GLN A C 1
ATOM 1539 O O . GLN A 1 191 ? 0.707 7.867 4.937 1.00 85.12 191 GLN A O 1
ATOM 1544 N N . LYS A 1 192 ? -1.100 8.837 5.835 1.00 86.25 192 LYS A N 1
ATOM 1545 C CA . LYS A 1 192 ? -1.603 9.358 4.551 1.00 86.25 192 LYS A CA 1
ATOM 1546 C C . LYS A 1 192 ? -0.595 10.305 3.905 1.00 86.25 192 LYS A C 1
ATOM 1548 O O . LYS A 1 192 ? -0.276 10.125 2.733 1.00 86.25 192 LYS A O 1
ATOM 1553 N N . MET A 1 193 ? -0.030 11.245 4.667 1.00 86.44 193 MET A N 1
ATOM 1554 C CA . MET A 1 193 ? 1.013 12.148 4.166 1.00 86.44 193 MET A CA 1
ATOM 1555 C C . MET A 1 193 ? 2.241 11.378 3.659 1.00 86.44 193 MET A C 1
ATOM 1557 O O . MET A 1 193 ? 2.819 11.735 2.632 1.00 86.44 193 MET A O 1
ATOM 1561 N N . PHE A 1 194 ? 2.642 10.308 4.348 1.00 84.06 194 PHE A N 1
ATOM 1562 C CA . PHE A 1 194 ? 3.742 9.447 3.917 1.00 84.06 194 PHE A CA 1
ATOM 1563 C C . PHE A 1 194 ? 3.410 8.686 2.623 1.00 84.06 194 PHE A C 1
ATOM 1565 O O . PHE A 1 194 ? 4.212 8.685 1.688 1.00 84.06 194 PHE A O 1
ATOM 1572 N N . ILE A 1 195 ? 2.204 8.122 2.513 1.00 82.50 195 ILE A N 1
ATOM 1573 C CA . ILE A 1 195 ? 1.708 7.470 1.290 1.00 82.50 195 ILE A CA 1
ATOM 1574 C C . ILE A 1 195 ? 1.656 8.464 0.122 1.00 82.50 195 ILE A C 1
ATOM 1576 O O . ILE A 1 195 ? 2.036 8.125 -1.001 1.00 82.50 195 ILE A O 1
ATOM 1580 N N . ASP A 1 196 ? 1.230 9.703 0.358 1.00 83.06 196 ASP A N 1
ATOM 1581 C CA . ASP A 1 196 ? 1.186 10.729 -0.681 1.00 83.06 196 ASP A CA 1
ATOM 1582 C C . ASP A 1 196 ? 2.590 11.146 -1.138 1.00 83.06 196 ASP A C 1
ATOM 1584 O O . ASP A 1 196 ? 2.831 11.260 -2.343 1.00 83.06 196 ASP A O 1
ATOM 1588 N N . LYS A 1 197 ? 3.567 11.237 -0.224 1.00 82.12 197 LYS A N 1
ATOM 1589 C CA . LYS A 1 197 ? 4.986 11.393 -0.598 1.00 82.12 197 LYS A CA 1
ATOM 1590 C C . LYS A 1 197 ? 5.485 10.219 -1.450 1.00 82.12 197 LYS A C 1
ATOM 1592 O O . LYS A 1 197 ? 6.169 10.436 -2.449 1.00 82.12 197 LYS A O 1
ATOM 1597 N N . LYS A 1 198 ? 5.089 8.979 -1.138 1.00 81.38 198 LYS A N 1
ATOM 1598 C CA . LYS A 1 198 ? 5.413 7.790 -1.957 1.00 81.38 198 LYS A CA 1
ATOM 1599 C C . LYS A 1 198 ? 4.801 7.822 -3.353 1.00 81.38 198 LYS A C 1
ATOM 1601 O O . LYS A 1 198 ? 5.412 7.320 -4.300 1.00 81.38 198 LYS A O 1
ATOM 1606 N N . LYS A 1 199 ? 3.620 8.425 -3.523 1.00 80.94 199 LYS A N 1
ATOM 1607 C CA . LYS A 1 199 ? 3.065 8.675 -4.865 1.00 80.94 199 LYS A CA 1
ATOM 1608 C C . LYS A 1 199 ? 3.959 9.628 -5.659 1.00 80.94 199 LYS A C 1
ATOM 1610 O O . LYS A 1 199 ? 4.107 9.418 -6.859 1.00 80.94 199 LYS A O 1
ATOM 1615 N N . GLY A 1 200 ? 4.578 10.613 -5.003 1.00 78.44 200 GLY A N 1
ATOM 1616 C CA . GLY A 1 200 ? 5.636 11.451 -5.580 1.00 78.44 200 GLY A CA 1
ATOM 1617 C C . GLY A 1 200 ? 6.795 10.607 -6.113 1.00 78.44 200 GLY A C 1
ATOM 1618 O O . GLY A 1 200 ? 7.021 10.584 -7.317 1.00 78.44 200 GLY A O 1
ATOM 1619 N N . PHE A 1 201 ? 7.397 9.772 -5.263 1.00 78.62 201 PHE A N 1
ATOM 1620 C CA . PHE A 1 201 ? 8.465 8.848 -5.680 1.00 78.62 201 PHE A CA 1
ATOM 1621 C C . PHE A 1 201 ? 8.053 7.893 -6.816 1.00 78.62 201 PHE A C 1
ATOM 1623 O O . PHE A 1 201 ? 8.864 7.541 -7.669 1.00 78.62 201 PHE A O 1
ATOM 1630 N N . SER A 1 202 ? 6.781 7.480 -6.867 1.00 79.94 202 SER A N 1
ATOM 1631 C CA . SER A 1 202 ? 6.233 6.685 -7.980 1.00 79.94 202 SER A CA 1
ATOM 1632 C C . SER A 1 202 ? 6.193 7.450 -9.297 1.00 79.94 202 SER A C 1
ATOM 1634 O O . SER A 1 202 ? 6.416 6.859 -10.355 1.00 79.94 202 SER A O 1
ATOM 1636 N N . LYS A 1 203 ? 5.898 8.752 -9.252 1.00 81.75 203 LYS A N 1
ATOM 1637 C CA . LYS A 1 203 ? 5.970 9.625 -10.426 1.00 81.75 203 LYS A CA 1
ATOM 1638 C C . LYS A 1 203 ? 7.419 9.827 -10.852 1.00 81.75 203 LYS A C 1
ATOM 1640 O O . LYS A 1 203 ? 7.694 9.684 -12.038 1.00 81.75 203 LYS A O 1
ATOM 1645 N N . ASP A 1 204 ? 8.324 10.050 -9.903 1.00 83.00 204 ASP A N 1
ATOM 1646 C CA . ASP A 1 204 ? 9.750 10.230 -10.185 1.00 83.00 204 ASP A CA 1
ATOM 1647 C C . ASP A 1 204 ? 10.339 8.986 -10.856 1.00 83.00 204 ASP A C 1
ATOM 1649 O O . ASP A 1 204 ? 10.961 9.098 -11.907 1.00 83.00 204 ASP A O 1
ATOM 1653 N N . PHE A 1 205 ? 10.040 7.784 -10.345 1.00 82.81 205 PHE A N 1
ATOM 1654 C CA . PHE A 1 205 ? 10.468 6.529 -10.970 1.00 82.81 205 PHE A CA 1
ATOM 1655 C C . PHE A 1 205 ? 9.961 6.396 -12.417 1.00 82.81 205 PHE A C 1
ATOM 1657 O O . PHE A 1 205 ? 10.715 6.020 -13.316 1.00 82.81 205 PHE A O 1
ATOM 1664 N N . ARG A 1 206 ? 8.685 6.730 -12.667 1.00 83.19 206 ARG A N 1
ATOM 1665 C CA . ARG A 1 206 ? 8.111 6.723 -14.025 1.00 83.19 206 ARG A CA 1
ATOM 1666 C C . ARG A 1 206 ? 8.791 7.745 -14.931 1.00 83.19 206 ARG A C 1
ATOM 1668 O O . ARG A 1 206 ? 9.046 7.435 -16.089 1.00 83.19 206 ARG A O 1
ATOM 1675 N N . LEU A 1 207 ? 9.095 8.933 -14.414 1.00 85.81 207 LEU A N 1
ATOM 1676 C CA . LEU A 1 207 ? 9.799 9.971 -15.156 1.00 85.81 207 LEU A CA 1
ATOM 1677 C C . LEU A 1 207 ? 11.226 9.530 -15.498 1.00 85.81 207 LEU A C 1
ATOM 1679 O O . LEU A 1 207 ? 11.630 9.660 -16.646 1.00 85.81 207 LEU A O 1
ATOM 1683 N N . THR A 1 208 ? 11.962 8.935 -14.555 1.00 85.31 208 THR A N 1
ATOM 1684 C CA . THR A 1 208 ? 13.296 8.369 -14.813 1.00 85.31 208 THR A CA 1
ATOM 1685 C C . THR A 1 208 ? 13.246 7.288 -15.892 1.00 85.31 208 THR A C 1
ATOM 1687 O O . THR A 1 208 ? 14.110 7.260 -16.769 1.00 85.31 208 THR A O 1
ATOM 1690 N N . ALA A 1 209 ? 12.221 6.428 -15.877 1.00 84.81 209 ALA A N 1
ATOM 1691 C CA . ALA A 1 209 ? 12.035 5.436 -16.930 1.00 84.81 209 ALA A CA 1
ATOM 1692 C C . ALA A 1 209 ? 11.761 6.092 -18.302 1.00 84.81 209 ALA A C 1
ATOM 1694 O O . ALA A 1 209 ? 12.382 5.749 -19.307 1.00 84.81 209 ALA A O 1
ATOM 1695 N N . LEU A 1 210 ? 10.894 7.107 -18.351 1.00 87.19 210 LEU A N 1
ATOM 1696 C CA . LEU A 1 210 ? 10.610 7.849 -19.585 1.00 87.19 210 LEU A CA 1
ATOM 1697 C C . LEU A 1 210 ? 11.837 8.593 -20.127 1.00 87.19 210 LEU A C 1
ATOM 1699 O O . LEU A 1 210 ? 12.091 8.543 -21.328 1.00 87.19 210 LEU A O 1
ATOM 1703 N N . ILE A 1 211 ? 12.629 9.228 -19.258 1.00 88.00 211 ILE A N 1
ATOM 1704 C CA . ILE A 1 211 ? 13.895 9.876 -19.634 1.00 88.00 211 ILE A CA 1
ATOM 1705 C C . ILE A 1 211 ? 14.851 8.846 -20.240 1.00 88.00 211 ILE A C 1
ATOM 1707 O O . ILE A 1 211 ? 15.466 9.117 -21.267 1.00 88.00 211 ILE A O 1
ATOM 1711 N N . GLY A 1 212 ? 14.938 7.648 -19.653 1.00 86.69 212 GLY A N 1
ATOM 1712 C CA . GLY A 1 212 ? 15.747 6.558 -20.193 1.00 86.69 212 GLY A CA 1
ATOM 1713 C C . GLY A 1 212 ? 15.361 6.180 -21.624 1.00 86.69 212 GLY A C 1
ATOM 1714 O O . GLY A 1 212 ? 16.230 6.085 -22.486 1.00 86.69 212 GLY A O 1
ATOM 1715 N N . VAL A 1 213 ? 14.062 6.034 -21.897 1.00 89.06 213 VAL A N 1
ATOM 1716 C CA . VAL A 1 213 ? 13.557 5.792 -23.260 1.00 89.06 213 VAL A CA 1
ATOM 1717 C C . VAL A 1 213 ? 13.878 6.970 -24.188 1.00 89.06 213 VAL A C 1
ATOM 1719 O O . VAL A 1 213 ? 14.326 6.756 -25.312 1.00 89.06 213 VAL A O 1
ATOM 1722 N N . GLY A 1 214 ? 13.711 8.207 -23.711 1.00 89.69 214 GLY A N 1
ATOM 1723 C CA . GLY A 1 214 ? 14.029 9.420 -24.466 1.00 89.69 214 GLY A CA 1
ATOM 1724 C C . GLY A 1 214 ? 15.499 9.502 -24.885 1.00 89.69 214 GLY A C 1
ATOM 1725 O O . GLY A 1 214 ? 15.785 9.823 -26.035 1.00 89.69 214 GLY A O 1
ATOM 1726 N N . ILE A 1 215 ? 16.430 9.139 -23.998 1.00 88.56 215 ILE A N 1
ATOM 1727 C CA . ILE A 1 215 ? 17.867 9.098 -24.311 1.00 88.56 215 ILE A CA 1
ATOM 1728 C C . ILE A 1 215 ? 18.144 8.109 -25.447 1.00 88.56 215 ILE A C 1
ATOM 1730 O O . ILE A 1 215 ? 18.824 8.463 -26.410 1.00 88.56 215 ILE A O 1
ATOM 1734 N N . VAL A 1 216 ? 17.592 6.891 -25.379 1.00 87.56 216 VAL A N 1
ATOM 1735 C CA . VAL A 1 216 ? 17.813 5.901 -26.446 1.00 87.56 216 VAL A CA 1
ATOM 1736 C C . VAL A 1 216 ? 17.174 6.350 -27.761 1.00 87.56 216 VAL A C 1
ATOM 1738 O O . VAL A 1 216 ? 17.778 6.181 -28.820 1.00 87.56 216 VAL A O 1
ATOM 1741 N N . ALA A 1 217 ? 16.002 6.987 -27.714 1.00 88.12 217 ALA A N 1
ATOM 1742 C CA . ALA A 1 217 ? 15.356 7.540 -28.902 1.00 88.12 217 ALA A CA 1
ATOM 1743 C C . ALA A 1 217 ? 16.214 8.627 -29.572 1.00 88.12 217 ALA A C 1
ATOM 1745 O O . ALA A 1 217 ? 16.417 8.581 -30.784 1.00 88.12 217 ALA A O 1
ATOM 1746 N N . VAL A 1 218 ? 16.779 9.561 -28.796 1.00 90.50 218 VAL A N 1
ATOM 1747 C CA . VAL A 1 218 ? 17.678 10.606 -29.316 1.00 90.50 218 VAL A CA 1
ATOM 1748 C C . VAL A 1 218 ? 18.923 9.992 -29.953 1.00 90.50 218 VAL A C 1
ATOM 1750 O O . VAL A 1 218 ? 19.282 10.377 -31.065 1.00 90.50 218 VAL A O 1
ATOM 1753 N N . LEU A 1 219 ? 19.556 9.009 -29.304 1.00 86.19 219 LEU A N 1
ATOM 1754 C CA . LEU A 1 219 ? 20.709 8.299 -29.872 1.00 86.19 219 LEU A CA 1
ATOM 1755 C C . LEU A 1 219 ? 20.352 7.571 -31.175 1.00 86.19 219 LEU A C 1
ATOM 1757 O O . LEU A 1 219 ? 21.100 7.650 -32.148 1.00 86.19 219 LEU A O 1
ATOM 1761 N N . THR A 1 220 ? 19.186 6.924 -31.216 1.00 87.50 220 THR A N 1
ATOM 1762 C CA . THR A 1 220 ? 18.692 6.211 -32.404 1.00 87.50 220 THR A CA 1
ATOM 1763 C C . THR A 1 220 ? 18.480 7.167 -33.579 1.00 87.50 220 THR A C 1
ATOM 1765 O O . THR A 1 220 ? 18.913 6.882 -34.694 1.00 87.50 220 THR A O 1
ATOM 1768 N N . VAL A 1 221 ? 17.845 8.320 -33.343 1.00 88.56 221 VAL A N 1
ATOM 1769 C CA . VAL A 1 221 ? 17.587 9.327 -34.386 1.00 88.56 221 VAL A CA 1
ATOM 1770 C C . VAL A 1 221 ? 18.882 9.994 -34.847 1.00 88.56 221 VAL A C 1
ATOM 1772 O O . VAL A 1 221 ? 19.075 10.178 -36.044 1.00 88.56 221 VAL A O 1
ATOM 1775 N N . SER A 1 222 ? 19.787 10.310 -33.916 1.00 88.38 222 SER A N 1
ATOM 1776 C CA . SER A 1 222 ? 21.038 11.021 -34.218 1.00 88.38 222 SER A CA 1
ATOM 1777 C C . SER A 1 222 ? 21.993 10.187 -35.074 1.00 88.38 222 SER A C 1
ATOM 1779 O O . SER A 1 222 ? 22.683 10.721 -35.937 1.00 88.38 222 SER A O 1
ATOM 1781 N N . LEU A 1 223 ? 22.034 8.872 -34.843 1.00 83.50 223 LEU A N 1
ATOM 1782 C CA . LEU A 1 223 ? 22.856 7.939 -35.617 1.00 83.50 223 LEU A CA 1
ATOM 1783 C C . LEU A 1 223 ? 22.156 7.466 -36.901 1.00 83.50 223 LEU A C 1
ATOM 1785 O O . LEU A 1 223 ? 22.824 7.075 -37.858 1.00 83.50 223 LEU A O 1
ATOM 1789 N N . GLY A 1 224 ? 20.824 7.520 -36.932 1.00 86.06 224 GLY A N 1
ATOM 1790 C CA . GLY A 1 224 ? 19.991 6.854 -37.926 1.00 86.06 224 GLY A CA 1
ATOM 1791 C C . GLY A 1 224 ? 19.780 5.378 -37.572 1.00 86.06 224 GLY A C 1
ATOM 1792 O O . GLY A 1 224 ? 20.714 4.679 -37.179 1.00 86.06 224 GLY A O 1
ATOM 1793 N N . LEU A 1 225 ? 18.547 4.888 -37.740 1.00 84.94 225 LEU A N 1
ATOM 1794 C CA . LEU A 1 225 ? 18.132 3.554 -37.286 1.00 84.94 225 LEU A CA 1
ATOM 1795 C C . LEU A 1 225 ? 19.036 2.402 -37.788 1.00 84.94 225 LEU A C 1
ATOM 1797 O O . LEU A 1 225 ? 19.437 1.593 -36.953 1.00 84.94 225 LEU A O 1
ATOM 1801 N N . PRO A 1 226 ? 19.434 2.327 -39.078 1.00 86.38 226 PRO A N 1
ATOM 1802 C CA . PRO A 1 226 ? 20.295 1.238 -39.551 1.00 86.38 226 PRO A CA 1
ATOM 1803 C C . PRO A 1 226 ? 21.677 1.252 -38.886 1.00 86.38 226 PRO A C 1
ATOM 1805 O O . PRO A 1 226 ? 22.151 0.234 -38.395 1.00 86.38 226 PRO A O 1
ATOM 1808 N N . LYS A 1 227 ? 22.293 2.436 -38.775 1.00 85.69 227 LYS A N 1
ATOM 1809 C CA . LYS A 1 227 ? 23.612 2.589 -38.149 1.00 85.69 227 LYS A CA 1
ATOM 1810 C C . LYS A 1 227 ? 23.563 2.316 -36.647 1.00 85.69 227 LYS A C 1
ATOM 1812 O O . LYS A 1 227 ? 24.500 1.739 -36.108 1.00 85.69 227 LYS A O 1
ATOM 1817 N N . PHE A 1 228 ? 22.486 2.702 -35.964 1.00 85.44 228 PHE A N 1
ATOM 1818 C CA . PHE A 1 228 ? 22.301 2.369 -34.551 1.00 85.44 228 PHE A CA 1
ATOM 1819 C C . PHE A 1 228 ? 22.250 0.851 -34.337 1.00 85.44 228 PHE A C 1
ATOM 1821 O O . PHE A 1 228 ? 22.887 0.329 -33.423 1.00 85.44 228 PHE A O 1
ATOM 1828 N N . ILE A 1 229 ? 21.524 0.132 -35.194 1.00 85.69 229 ILE A N 1
ATOM 1829 C CA . ILE A 1 229 ? 21.405 -1.322 -35.086 1.00 85.69 229 ILE A CA 1
ATOM 1830 C C . ILE A 1 229 ? 22.765 -1.996 -35.317 1.00 85.69 229 ILE A C 1
ATOM 1832 O O . ILE A 1 229 ? 23.204 -2.784 -34.477 1.00 85.69 229 ILE A O 1
ATOM 1836 N N . ASP A 1 230 ? 23.461 -1.631 -36.392 1.00 83.94 230 ASP A N 1
ATOM 1837 C CA . ASP A 1 230 ? 24.702 -2.301 -36.792 1.00 83.94 230 ASP A CA 1
ATOM 1838 C C . ASP A 1 230 ? 25.889 -1.971 -35.875 1.00 83.94 230 ASP A C 1
ATOM 1840 O O . ASP A 1 230 ? 26.664 -2.859 -35.518 1.00 83.94 230 ASP A O 1
ATOM 1844 N N . TYR A 1 231 ? 26.030 -0.709 -35.453 1.00 82.88 231 TYR A N 1
ATOM 1845 C CA . TYR A 1 231 ? 27.190 -0.262 -34.671 1.00 82.88 231 TYR A CA 1
ATOM 1846 C C . TYR A 1 231 ? 26.978 -0.291 -33.155 1.00 82.88 231 TYR A C 1
ATOM 1848 O O . TYR A 1 231 ? 27.959 -0.313 -32.411 1.00 82.88 231 TYR A O 1
ATOM 1856 N N . PHE A 1 232 ? 25.729 -0.285 -32.678 1.00 85.00 232 PHE A N 1
ATOM 1857 C CA . PHE A 1 232 ? 25.420 -0.300 -31.247 1.00 85.00 232 PHE A CA 1
ATOM 1858 C C . PHE A 1 232 ? 24.636 -1.553 -30.845 1.00 85.00 232 PHE A C 1
ATOM 1860 O O . PHE A 1 232 ? 25.158 -2.366 -30.086 1.00 85.00 232 PHE A O 1
ATOM 1867 N N . ALA A 1 233 ? 23.421 -1.761 -31.358 1.00 83.50 233 ALA A N 1
ATOM 1868 C CA . ALA A 1 233 ? 22.515 -2.793 -30.834 1.00 83.50 233 ALA A CA 1
ATOM 1869 C C . ALA A 1 233 ? 23.033 -4.235 -31.026 1.00 83.50 233 ALA A C 1
ATOM 1871 O O . ALA A 1 233 ? 22.847 -5.091 -30.156 1.00 83.50 233 ALA A O 1
ATOM 1872 N N . HIS A 1 234 ? 23.715 -4.510 -32.140 1.00 86.31 234 HIS A N 1
ATOM 1873 C CA . HIS A 1 234 ? 24.294 -5.823 -32.448 1.00 86.31 234 HIS A CA 1
ATOM 1874 C C . HIS A 1 234 ? 25.789 -5.937 -32.127 1.00 86.31 234 HIS A C 1
ATOM 1876 O O . HIS A 1 234 ? 26.372 -7.010 -32.286 1.00 86.31 234 HIS A O 1
ATOM 1882 N N . PHE A 1 235 ? 26.412 -4.860 -31.649 1.00 87.81 235 PHE A N 1
ATOM 1883 C CA . PHE A 1 235 ? 27.835 -4.844 -31.343 1.00 87.81 235 PHE A CA 1
ATOM 1884 C C . PHE A 1 235 ? 28.095 -5.152 -29.865 1.00 87.81 235 PHE A C 1
ATOM 1886 O O . PHE A 1 235 ? 27.353 -4.733 -28.973 1.00 87.81 235 PHE A O 1
ATOM 1893 N N . TRP A 1 236 ? 29.196 -5.849 -29.576 1.00 82.06 236 TRP A N 1
ATOM 1894 C CA . TRP A 1 236 ? 29.518 -6.304 -28.218 1.00 82.06 236 TRP A CA 1
ATOM 1895 C C . TRP A 1 236 ? 29.671 -5.146 -27.212 1.00 82.06 236 TRP A C 1
ATOM 1897 O O . TRP A 1 236 ? 29.294 -5.289 -26.049 1.00 82.06 236 TRP A O 1
ATOM 1907 N N . ILE A 1 237 ? 30.152 -3.973 -27.651 1.00 85.19 237 ILE A N 1
ATOM 1908 C CA . ILE A 1 237 ? 30.244 -2.765 -26.806 1.00 85.19 237 ILE A CA 1
ATOM 1909 C C . ILE A 1 237 ? 28.844 -2.281 -26.399 1.00 85.19 237 ILE A C 1
ATOM 1911 O O . ILE A 1 237 ? 28.614 -1.925 -25.238 1.00 85.19 237 ILE A O 1
ATOM 1915 N N . GLY A 1 238 ? 27.883 -2.306 -27.327 1.00 83.88 238 GLY A N 1
ATOM 1916 C CA . GLY A 1 238 ? 26.491 -1.966 -27.038 1.00 83.88 238 GLY A CA 1
ATOM 1917 C C . GLY A 1 238 ? 25.845 -2.955 -26.071 1.00 83.88 238 GLY A C 1
ATOM 1918 O O . GLY A 1 238 ? 25.093 -2.552 -25.187 1.00 83.88 238 GLY A O 1
ATOM 1919 N N . TRP A 1 239 ? 26.206 -4.237 -26.140 1.00 86.94 239 TRP A N 1
ATOM 1920 C CA . TRP A 1 239 ? 25.725 -5.247 -25.191 1.00 86.94 239 TRP A CA 1
ATOM 1921 C C . TRP A 1 239 ? 26.257 -5.023 -23.777 1.00 86.94 239 TRP A C 1
ATOM 1923 O O . TRP A 1 239 ? 25.485 -5.067 -22.820 1.00 86.94 239 TRP A O 1
ATOM 1933 N N . VAL A 1 240 ? 27.555 -4.739 -23.631 1.00 87.38 240 VAL A N 1
ATOM 1934 C CA . VAL A 1 240 ? 28.165 -4.466 -22.318 1.00 87.38 240 VAL A CA 1
ATOM 1935 C C . VAL A 1 240 ? 27.548 -3.217 -21.685 1.00 87.38 240 VAL A C 1
ATOM 1937 O O . VAL A 1 240 ? 27.137 -3.246 -20.525 1.00 87.38 240 VAL A O 1
ATOM 1940 N N . THR A 1 241 ? 27.417 -2.131 -22.449 1.00 87.69 241 THR A N 1
ATOM 1941 C CA . THR A 1 241 ? 26.806 -0.884 -21.959 1.00 87.69 241 THR A CA 1
ATOM 1942 C C . THR A 1 241 ? 25.323 -1.057 -21.623 1.00 87.69 241 THR A C 1
ATOM 1944 O O . THR A 1 241 ? 24.875 -0.596 -20.570 1.00 87.69 241 THR A O 1
ATOM 1947 N N . SER A 1 242 ? 24.576 -1.801 -22.442 1.00 87.44 242 SER A N 1
ATOM 1948 C CA . SER A 1 242 ? 23.175 -2.152 -22.175 1.00 87.44 242 SER A CA 1
ATOM 1949 C C . SER A 1 242 ? 23.023 -3.003 -20.916 1.00 87.44 242 SER A C 1
ATOM 1951 O O . SER A 1 242 ? 22.119 -2.759 -20.120 1.00 87.44 242 SER A O 1
ATOM 1953 N N . LEU A 1 243 ? 23.922 -3.964 -20.682 1.00 88.56 243 LEU A N 1
ATOM 1954 C CA . LEU A 1 243 ? 23.909 -4.798 -19.479 1.00 88.56 243 LEU A CA 1
ATOM 1955 C C . LEU A 1 243 ? 24.140 -3.961 -18.213 1.00 88.56 243 LEU A C 1
ATOM 1957 O O . LEU A 1 243 ? 23.420 -4.131 -17.228 1.00 88.56 243 LEU A O 1
ATOM 1961 N N . ILE A 1 244 ? 25.100 -3.030 -18.249 1.00 89.69 244 ILE A N 1
ATOM 1962 C CA . ILE A 1 244 ? 25.365 -2.097 -17.142 1.00 89.69 244 ILE A CA 1
ATOM 1963 C C . ILE A 1 244 ? 24.129 -1.232 -16.874 1.00 89.69 244 ILE A C 1
ATOM 1965 O O . ILE A 1 244 ? 23.693 -1.112 -15.726 1.00 89.69 244 ILE A O 1
ATOM 1969 N N . TYR A 1 245 ? 23.526 -0.674 -17.927 1.00 88.44 245 TYR A N 1
ATOM 1970 C CA . TYR A 1 245 ? 22.327 0.152 -17.816 1.00 88.44 245 TYR A CA 1
ATOM 1971 C C . TYR A 1 245 ? 21.141 -0.624 -17.223 1.00 88.44 245 TYR A C 1
ATOM 1973 O O . TYR A 1 245 ? 20.518 -0.169 -16.261 1.00 88.44 245 TYR A O 1
ATOM 1981 N N . LEU A 1 246 ? 20.855 -1.822 -17.741 1.00 88.25 246 LEU A N 1
ATOM 1982 C CA . LEU A 1 246 ? 19.786 -2.689 -17.241 1.00 88.25 246 LEU A CA 1
ATOM 1983 C C . LEU A 1 246 ? 20.033 -3.106 -15.786 1.00 88.25 246 LEU A C 1
ATOM 1985 O O . LEU A 1 246 ? 19.097 -3.115 -14.986 1.00 88.25 246 LEU A O 1
ATOM 1989 N N . GLY A 1 247 ? 21.284 -3.393 -15.417 1.00 87.94 247 GLY A N 1
ATOM 1990 C CA . GLY A 1 247 ? 21.675 -3.690 -14.039 1.00 87.94 247 GLY A CA 1
ATOM 1991 C C . GLY A 1 247 ? 21.413 -2.519 -13.088 1.00 87.94 247 GLY A C 1
ATOM 1992 O O . GLY A 1 247 ? 20.809 -2.704 -12.027 1.00 87.94 247 GLY A O 1
ATOM 1993 N N . ALA A 1 248 ? 21.792 -1.300 -13.485 1.00 87.81 248 ALA A N 1
ATOM 1994 C CA . ALA A 1 248 ? 21.514 -0.084 -12.723 1.00 87.81 248 ALA A CA 1
ATOM 1995 C C . ALA A 1 248 ? 20.003 0.178 -12.597 1.00 87.81 248 ALA A C 1
ATOM 1997 O O . ALA A 1 248 ? 19.507 0.455 -11.501 1.00 87.81 248 ALA A O 1
ATOM 1998 N N . HIS A 1 249 ? 19.254 0.012 -13.690 1.00 85.00 249 HIS A N 1
ATOM 1999 C CA . HIS A 1 249 ? 17.802 0.182 -13.705 1.00 85.00 249 HIS A CA 1
ATOM 2000 C C . HIS A 1 249 ? 17.100 -0.847 -12.807 1.00 85.00 249 HIS A C 1
ATOM 2002 O O . HIS A 1 249 ? 16.219 -0.495 -12.022 1.00 85.00 249 HIS A O 1
ATOM 2008 N N . PHE A 1 250 ? 17.539 -2.108 -12.837 1.00 84.81 250 PHE A N 1
ATOM 2009 C CA . PHE A 1 250 ? 17.037 -3.156 -11.951 1.00 84.81 250 PHE A CA 1
ATOM 2010 C C . PHE A 1 250 ? 17.339 -2.861 -10.476 1.00 84.81 250 PHE A C 1
ATOM 2012 O O . PHE A 1 250 ? 16.471 -3.035 -9.615 1.00 84.81 250 PHE A O 1
ATOM 2019 N N . HIS A 1 251 ? 18.545 -2.378 -10.164 1.00 85.69 251 HIS A N 1
ATOM 2020 C CA . HIS A 1 251 ? 18.901 -1.971 -8.806 1.00 85.69 251 HIS A CA 1
ATOM 2021 C C . HIS A 1 251 ? 18.007 -0.824 -8.309 1.00 85.69 251 HIS A C 1
ATOM 2023 O O . HIS A 1 251 ? 17.457 -0.898 -7.204 1.00 85.69 251 HIS A O 1
ATOM 2029 N N . TYR A 1 252 ? 17.808 0.201 -9.141 1.00 84.94 252 TYR A N 1
ATOM 2030 C CA . TYR A 1 252 ? 16.932 1.330 -8.838 1.00 84.94 252 TYR A CA 1
ATOM 2031 C C . TYR A 1 252 ? 15.475 0.885 -8.645 1.00 84.94 252 TYR A C 1
ATOM 2033 O O . TYR A 1 252 ? 14.853 1.226 -7.638 1.00 84.94 252 TYR A O 1
ATOM 2041 N N . TYR A 1 253 ? 14.959 0.020 -9.523 1.00 81.94 253 TYR A N 1
ATOM 2042 C CA . TYR A 1 253 ? 13.623 -0.564 -9.398 1.00 81.94 253 TYR A CA 1
ATOM 2043 C C . TYR A 1 253 ? 13.457 -1.389 -8.115 1.00 81.94 253 TYR A C 1
ATOM 2045 O O . TYR A 1 253 ? 12.445 -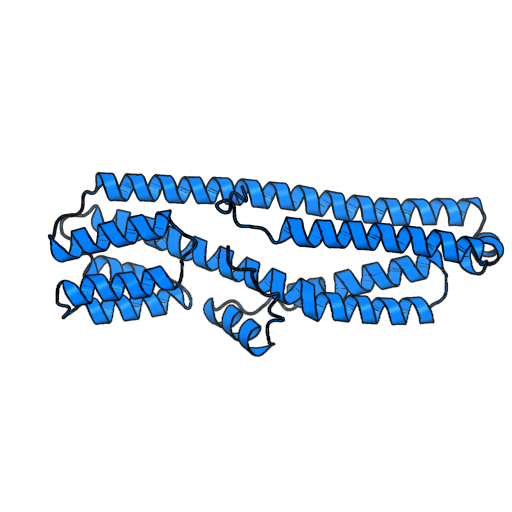1.278 -7.423 1.00 81.94 253 TYR A O 1
ATOM 2053 N N . ARG A 1 254 ? 14.464 -2.177 -7.727 1.00 80.44 254 ARG A N 1
ATOM 2054 C CA . ARG A 1 254 ? 14.431 -2.934 -6.468 1.00 80.44 254 ARG A CA 1
ATOM 2055 C C . ARG A 1 254 ? 14.404 -2.012 -5.247 1.00 80.44 254 ARG A C 1
ATOM 2057 O O . ARG A 1 254 ? 13.727 -2.331 -4.267 1.00 80.44 254 ARG A O 1
ATOM 2064 N N . ARG A 1 255 ? 15.136 -0.894 -5.277 1.00 81.56 255 ARG A N 1
ATOM 2065 C CA . ARG A 1 255 ? 15.098 0.123 -4.214 1.00 81.56 255 ARG A CA 1
ATOM 2066 C C . ARG A 1 255 ? 13.721 0.780 -4.136 1.00 81.56 255 ARG A C 1
ATOM 2068 O O . ARG A 1 255 ? 13.156 0.854 -3.049 1.00 81.56 255 ARG A O 1
ATOM 2075 N N . TYR A 1 256 ? 13.170 1.162 -5.282 1.00 81.31 256 TYR A N 1
ATOM 2076 C CA . TYR A 1 256 ? 11.822 1.703 -5.411 1.00 81.31 256 TYR A CA 1
ATOM 2077 C C . TYR A 1 256 ? 10.755 0.761 -4.828 1.00 81.31 256 TYR A C 1
ATOM 2079 O O . TYR A 1 256 ? 9.962 1.167 -3.981 1.00 81.31 256 TYR A O 1
ATOM 2087 N N . GLN A 1 257 ? 10.790 -0.523 -5.201 1.00 74.12 257 GLN A N 1
ATOM 2088 C CA . GLN A 1 257 ? 9.874 -1.540 -4.678 1.00 74.12 257 GLN A CA 1
ATOM 2089 C C . GLN A 1 257 ? 9.954 -1.660 -3.151 1.00 74.12 257 GLN A C 1
ATOM 2091 O O . GLN A 1 257 ? 8.922 -1.734 -2.500 1.00 74.12 257 GLN A O 1
ATOM 2096 N N . LYS A 1 258 ? 11.154 -1.626 -2.555 1.00 73.62 258 LYS A N 1
ATOM 2097 C CA . LYS A 1 258 ? 11.289 -1.638 -1.087 1.00 73.62 258 LYS A CA 1
ATOM 2098 C C . LYS A 1 258 ? 10.652 -0.405 -0.437 1.00 73.62 258 LYS A C 1
ATOM 2100 O O . LYS A 1 258 ? 9.898 -0.547 0.515 1.00 73.62 258 LYS A O 1
ATOM 2105 N N . GLN A 1 259 ? 10.931 0.787 -0.963 1.00 72.38 259 GLN A N 1
ATOM 2106 C CA . GLN A 1 259 ? 10.453 2.050 -0.386 1.00 72.38 259 GLN A CA 1
ATOM 2107 C C . GLN A 1 259 ? 8.928 2.211 -0.475 1.00 72.38 259 GLN A C 1
ATOM 2109 O O . GLN A 1 259 ? 8.307 2.803 0.407 1.00 72.38 259 GLN A O 1
ATOM 2114 N N . ILE A 1 260 ? 8.299 1.669 -1.520 1.00 70.38 260 ILE A N 1
ATOM 2115 C CA . ILE A 1 260 ? 6.840 1.731 -1.683 1.00 70.38 260 ILE A CA 1
ATOM 2116 C C . ILE A 1 260 ? 6.075 0.864 -0.690 1.00 70.38 260 ILE A C 1
ATOM 2118 O O . ILE A 1 260 ? 4.909 1.141 -0.411 1.00 70.38 260 ILE A O 1
ATOM 2122 N N . VAL A 1 261 ? 6.714 -0.183 -0.193 1.00 64.81 261 VAL A N 1
ATOM 2123 C CA . VAL A 1 261 ? 6.053 -1.272 0.533 1.00 64.81 261 VAL A CA 1
ATOM 2124 C C . VAL A 1 261 ? 6.157 -1.098 2.027 1.00 64.81 261 VAL A C 1
ATOM 2126 O O . VAL A 1 261 ? 5.293 -1.565 2.757 1.00 64.81 261 VAL A O 1
ATOM 2129 N N . ASP A 1 262 ? 7.212 -0.427 2.464 1.00 64.25 262 ASP A N 1
ATOM 2130 C CA . ASP A 1 262 ? 7.464 -0.149 3.864 1.00 64.25 262 ASP A CA 1
ATOM 2131 C C . ASP A 1 262 ? 6.527 0.952 4.379 1.00 64.25 262 ASP A C 1
ATOM 2133 O O . ASP A 1 262 ? 6.897 2.121 4.441 1.00 64.25 262 ASP A O 1
ATOM 2137 N N . ASP A 1 263 ? 5.249 0.621 4.574 1.00 59.84 263 ASP A N 1
ATOM 2138 C CA . ASP A 1 263 ? 4.181 1.541 5.000 1.00 59.84 263 ASP A CA 1
ATOM 2139 C C . ASP A 1 263 ? 4.101 1.715 6.523 1.00 59.84 263 ASP A C 1
ATOM 2141 O O . ASP A 1 263 ? 3.227 2.447 7.004 1.00 59.84 263 ASP A O 1
ATOM 2145 N N . ASP A 1 264 ? 4.998 1.068 7.267 1.00 54.91 264 ASP A N 1
ATOM 2146 C CA . ASP A 1 264 ? 5.027 1.156 8.716 1.00 54.91 264 ASP A CA 1
ATOM 2147 C C . ASP A 1 264 ? 5.738 2.449 9.138 1.00 54.91 264 ASP A C 1
ATOM 2149 O O . ASP A 1 264 ? 6.947 2.613 9.006 1.00 54.91 264 ASP A O 1
ATOM 2153 N N . VAL A 1 265 ? 4.955 3.422 9.602 1.00 51.41 265 VAL A N 1
ATOM 2154 C CA . VAL A 1 265 ? 5.475 4.689 10.148 1.00 51.41 265 VAL A CA 1
ATOM 2155 C C . VAL A 1 265 ? 5.963 4.492 11.592 1.00 51.41 265 VAL A C 1
ATOM 2157 O O . VAL A 1 265 ? 6.640 5.364 12.133 1.00 51.41 265 VAL A O 1
ATOM 2160 N N . MET A 1 266 ? 5.625 3.357 12.219 1.00 43.75 266 MET A N 1
ATOM 2161 C CA . MET A 1 266 ? 5.900 3.060 13.627 1.00 43.75 266 MET A CA 1
ATOM 2162 C C . MET A 1 266 ? 7.134 2.166 13.821 1.00 43.75 266 MET A C 1
ATOM 2164 O O . MET A 1 266 ? 7.677 2.131 14.925 1.00 43.75 266 MET A O 1
ATOM 2168 N N . GLU A 1 267 ? 7.637 1.495 12.777 1.00 41.38 267 GLU A N 1
ATOM 2169 C CA . GLU A 1 267 ? 8.945 0.827 12.821 1.00 41.38 267 GLU A CA 1
ATOM 2170 C C . GLU A 1 267 ? 10.064 1.873 12.671 1.00 41.38 267 GLU A C 1
ATOM 2172 O O . GLU A 1 267 ? 10.664 2.058 11.614 1.00 41.38 267 GLU A O 1
ATOM 2177 N N . VAL A 1 268 ? 10.379 2.571 13.768 1.00 31.38 268 VAL A N 1
ATOM 2178 C CA . VAL A 1 268 ? 11.691 3.212 13.904 1.00 31.38 268 VAL A CA 1
ATOM 2179 C C . VAL A 1 268 ? 12.711 2.081 13.999 1.00 31.38 268 VAL A C 1
ATOM 2181 O O . VAL A 1 268 ? 12.951 1.529 15.072 1.00 31.38 268 VAL A O 1
ATOM 2184 N N . THR A 1 269 ? 13.292 1.685 12.868 1.00 29.28 269 THR A N 1
ATOM 2185 C CA . THR A 1 269 ? 14.525 0.898 12.883 1.00 29.28 269 THR A CA 1
ATOM 2186 C C . THR A 1 269 ? 15.628 1.783 13.452 1.00 29.28 269 THR A C 1
ATOM 2188 O O . THR A 1 269 ? 16.163 2.631 12.736 1.00 29.28 269 THR A O 1
ATOM 2191 N N . VAL A 1 270 ? 15.901 1.615 14.748 1.00 29.28 270 VAL A N 1
ATOM 2192 C CA . VAL A 1 270 ? 17.168 2.009 15.380 1.00 29.28 270 VAL A CA 1
ATOM 2193 C C . VAL A 1 270 ? 18.260 1.056 14.911 1.00 29.28 270 VAL A C 1
ATOM 2195 O O . VAL A 1 270 ? 17.995 -0.171 14.897 1.00 29.28 270 VAL A O 1
#

Secondary structure (DSSP, 8-state):
----------HHHHHHHHHTTS----HHHHHHHHHHHHHHHHHHHHHHH--HHHHHHHHHHHHHHIIIIIHHHHHHHHHHHHHHHHHHHHHHHHHHHHTSTT--HHHHHHHHHHH--HHHHHHHHHHHHHHTS--HHHHHHHHHHHHHT-TT-HHHHHHHHHHHHHHHHS---HHHHHHHHHHHHHHHHHHHHHHHHHHHHHHHHHHHHHHHHHHHHHHHHHH-HHHHIIIIITSHHHHHHHHHHHHHHHHHHHHHHHHHH---SS----

Radius of gyration: 25.54 Å; Cα contacts (8 Å, |Δi|>4): 237; chains: 1; bounding box: 57×31×76 Å